Protein AF-A0A930P807-F1 (afdb_monomer)

Mean predicted aligned error: 3.15 Å

Foldseek 3Di:
DVVCVVLDDDDDQDQAFPDAFAAEVVVPRFGGGQQNWYACVVHHRQEIDGPSQVSVVVSCPPPDDQAAEAETADQRHHWAAAASRYTYGHHNHPLRVLRSVLSCLHHQLVAAAFAADPVQQDPPDDLCDADPHQFKGLPNPCPPHCPVQDDPPADVQHDADPCQPPPPDPQVPKGFHFDDDGRNHRDSMTGGTNDASSHDSPDDHGDPRSVVSSVVSSCVVRPD

Secondary structure (DSSP, 8-state):
-GGGGGG----------SSSS-BBGGGTB----TT--BS-GGG-TTB-B---HHHHHHHHTTS--SS-EEEE--SS--EEEETTTEEEEESSSTTHHHHHHHHHHHHHH-PPP----TTS----S-TTS--SSTTEE-SSS-TTTTGGGS-TTS-SSPPPPTTTTSTT--GGG--S--BSSBTTBSSS-EESSS--TTT-SSS-S--HHHHHHHHHHHHHHHT-

Nearest PDB structures (foldseek):
  4df9-assembly2_C  TM=9.735E-01  e=8.404E-30  Bacteroides fragilis NCTC 9343
  4df9-assembly1_B  TM=9.768E-01  e=1.801E-29  Bacteroides fragilis NCTC 9343
  4df9-assembly3_E  TM=9.697E-01  e=8.955E-30  Bacteroides fragilis NCTC 9343
  4df9-assembly3_F  TM=9.778E-01  e=1.919E-29  Bacteroides fragilis NCTC 9343
  3p1v-assembly1_B  TM=9.616E-01  e=9.391E-29  Bacteroides ovatus ATCC 8483

pLDDT: mean 96.42, std 4.39, range [62.25, 98.88]

Solvent-accessible surface area (backbone atoms only — not comparable to full-atom values): 12782 Å² total; per-residue (Å²): 103,86,93,52,48,91,81,61,86,87,81,90,78,86,73,74,46,85,40,90,50,66,17,37,58,94,76,74,40,81,50,59,34,60,45,55,36,28,32,35,47,93,76,34,70,45,32,28,48,60,88,42,57,65,53,52,52,60,73,42,62,95,54,95,77,91,80,50,78,46,75,39,62,35,57,65,72,38,30,44,37,40,60,80,64,35,19,32,27,25,60,63,25,96,59,25,75,47,46,48,52,36,22,36,36,15,15,72,56,40,42,51,51,36,36,49,43,94,92,61,60,46,93,77,67,58,58,86,46,53,57,88,29,55,41,42,35,33,72,64,60,46,71,95,45,54,58,92,68,39,55,92,84,59,56,82,72,25,81,70,66,94,42,66,96,43,98,80,42,65,66,90,74,63,60,56,45,34,22,64,40,5,53,25,22,78,68,59,25,24,15,42,41,94,65,19,33,52,45,35,72,82,42,92,47,66,30,72,40,48,47,48,48,45,49,51,52,54,27,59,80,69,78,101

Sequence (224 aa):
FKSLRSRFNIVAVKAPSVDSGTSEPSKGIWKNTALHSHFDTFYSDRYLTTLHLKDLHDWLAGTPYEHIIVLVNTEKYGGGGILNSYNLSMAHHPQFKPVVVHEFGHSFAGLGDEYAYAKEEINMYPKDVEPWEPNLTTLVDFHNKWEGMIDKKTPLPTPEPTDLDKPNARRDKWKVGAYEPAGYAQHGVYRAYPDCRMRTNAHPEFCPACTQAITQLIKFYTGE

Radius of gyration: 18.77 Å; Cα contacts (8 Å, |Δi|>4): 417; chains: 1; bounding box: 42×43×49 Å

Structure (mmCIF, N/CA/C/O backbone):
data_AF-A0A930P807-F1
#
_entry.id   AF-A0A930P807-F1
#
loop_
_atom_site.group_PDB
_atom_site.id
_atom_site.type_symbol
_atom_site.label_atom_id
_atom_site.label_alt_id
_atom_site.label_comp_id
_atom_site.label_asym_id
_atom_site.label_entity_id
_atom_site.label_seq_id
_atom_site.pdbx_PDB_ins_code
_atom_site.Cartn_x
_atom_site.Cartn_y
_atom_site.Cartn_z
_atom_site.occupancy
_atom_site.B_iso_or_equiv
_atom_site.auth_seq_id
_atom_site.auth_comp_id
_atom_site.auth_asym_id
_atom_site.auth_atom_id
_atom_site.pdbx_PDB_model_num
ATOM 1 N N . PHE A 1 1 ? 1.747 -11.979 7.575 1.00 96.31 1 PHE A N 1
ATOM 2 C CA . PHE A 1 1 ? 2.856 -12.632 6.833 1.00 96.31 1 PHE A CA 1
ATOM 3 C C . PHE A 1 1 ? 3.747 -13.537 7.689 1.00 96.31 1 PHE A C 1
ATOM 5 O O . PHE A 1 1 ? 3.750 -14.728 7.427 1.00 96.31 1 PHE A O 1
ATOM 12 N N . LYS A 1 2 ? 4.483 -13.047 8.707 1.00 97.06 2 LYS A N 1
ATOM 13 C CA . LYS A 1 2 ? 5.487 -13.849 9.459 1.00 97.06 2 LYS A CA 1
ATOM 14 C C . LYS A 1 2 ? 4.983 -15.214 9.963 1.00 97.06 2 LYS A C 1
ATOM 16 O O . LYS A 1 2 ? 5.634 -16.221 9.712 1.00 97.06 2 LYS A O 1
ATOM 21 N N . SER A 1 3 ? 3.844 -15.248 10.656 1.00 97.25 3 SER A N 1
ATOM 22 C CA . SER A 1 3 ? 3.241 -16.477 11.204 1.00 97.25 3 SER A CA 1
ATOM 23 C C . SER A 1 3 ? 2.621 -17.391 10.144 1.00 97.25 3 SER A C 1
ATOM 25 O O . SER A 1 3 ? 2.496 -18.587 10.370 1.00 97.25 3 SER A O 1
ATOM 27 N N . LEU A 1 4 ? 2.265 -16.840 8.983 1.00 97.50 4 LEU A N 1
ATOM 28 C CA . LEU A 1 4 ? 1.624 -17.548 7.872 1.00 97.50 4 LEU A CA 1
ATOM 29 C C . LEU A 1 4 ? 2.593 -17.763 6.705 1.00 97.50 4 LEU A C 1
ATOM 31 O O . LEU A 1 4 ? 2.168 -17.953 5.573 1.00 97.50 4 LEU A O 1
ATOM 35 N N . ARG A 1 5 ? 3.907 -17.721 6.957 1.00 97.69 5 ARG A N 1
ATOM 36 C CA . ARG A 1 5 ? 4.935 -17.812 5.909 1.00 97.69 5 ARG A CA 1
ATOM 37 C C . ARG A 1 5 ? 4.807 -19.084 5.068 1.00 97.69 5 ARG A C 1
ATOM 39 O O . ARG A 1 5 ? 5.053 -19.029 3.873 1.00 97.69 5 ARG A O 1
ATOM 46 N N . SER A 1 6 ? 4.415 -20.201 5.679 1.00 97.75 6 SER A N 1
ATOM 47 C CA . SER A 1 6 ? 4.226 -21.488 4.993 1.00 97.75 6 SER A CA 1
ATOM 48 C C . SER A 1 6 ? 3.083 -21.495 3.973 1.00 97.75 6 SER A C 1
ATOM 50 O O . SER A 1 6 ? 2.962 -22.456 3.225 1.00 97.75 6 SER A O 1
ATOM 52 N N . ARG A 1 7 ? 2.254 -20.443 3.932 1.00 97.94 7 ARG A N 1
ATOM 53 C CA . ARG A 1 7 ? 1.147 -20.269 2.982 1.00 97.94 7 ARG A CA 1
ATOM 54 C C . ARG A 1 7 ? 1.569 -19.584 1.677 1.00 97.94 7 ARG A C 1
ATOM 56 O O . ARG A 1 7 ? 0.724 -19.365 0.824 1.00 97.94 7 ARG A O 1
ATOM 63 N N . PHE A 1 8 ? 2.844 -19.214 1.533 1.00 98.50 8 PHE A N 1
ATOM 64 C CA . PHE A 1 8 ? 3.343 -18.463 0.383 1.00 98.50 8 PHE A CA 1
ATOM 65 C C . PHE A 1 8 ? 4.466 -19.205 -0.334 1.00 98.50 8 PHE A C 1
ATOM 67 O O . PHE A 1 8 ? 5.410 -19.682 0.298 1.00 98.50 8 PHE A O 1
ATOM 74 N N . ASN A 1 9 ? 4.413 -19.169 -1.662 1.00 98.38 9 ASN A N 1
ATOM 75 C CA . ASN A 1 9 ? 5.549 -19.431 -2.536 1.00 98.38 9 ASN A CA 1
ATOM 76 C C . ASN A 1 9 ? 6.054 -18.095 -3.094 1.00 98.38 9 ASN A C 1
ATOM 78 O O . ASN A 1 9 ? 5.253 -17.240 -3.457 1.00 98.38 9 ASN A O 1
ATOM 82 N N . ILE A 1 10 ? 7.375 -17.907 -3.159 1.00 98.31 10 ILE A N 1
ATOM 83 C CA . ILE A 1 10 ? 7.996 -16.698 -3.720 1.00 98.31 10 ILE A CA 1
ATOM 84 C C . ILE A 1 10 ? 8.967 -17.125 -4.815 1.00 98.31 10 ILE A C 1
ATOM 86 O O . ILE A 1 10 ? 9.927 -17.849 -4.547 1.00 98.31 10 ILE A O 1
ATOM 90 N N . VAL A 1 11 ? 8.725 -16.657 -6.036 1.00 98.50 11 VAL A N 1
ATOM 91 C CA . VAL A 1 11 ? 9.572 -16.895 -7.206 1.00 98.50 11 VAL A CA 1
ATOM 92 C C . VAL A 1 11 ? 10.151 -15.570 -7.689 1.00 98.50 11 VAL A C 1
ATOM 94 O O . VAL A 1 11 ? 9.440 -14.578 -7.817 1.00 98.50 11 VAL A O 1
ATOM 97 N N . ALA A 1 12 ? 11.460 -15.543 -7.935 1.00 98.50 12 ALA A N 1
ATOM 98 C CA . ALA A 1 12 ? 12.130 -14.389 -8.520 1.00 98.50 12 ALA A CA 1
ATOM 99 C C . ALA A 1 12 ? 12.310 -14.616 -10.026 1.00 98.50 12 ALA A C 1
ATOM 101 O O . ALA A 1 12 ? 13.092 -15.476 -10.434 1.00 98.50 12 ALA A O 1
ATOM 102 N N . VAL A 1 13 ? 11.604 -13.833 -10.842 1.00 98.44 13 VAL A N 1
ATOM 103 C CA . VAL A 1 13 ? 11.695 -13.874 -12.308 1.00 98.44 13 VAL A CA 1
ATOM 104 C C . VAL A 1 13 ? 12.668 -12.799 -12.785 1.00 98.44 13 VAL A C 1
ATOM 106 O O . VAL A 1 13 ? 12.571 -11.635 -12.402 1.00 98.44 13 VAL A O 1
ATOM 109 N N . LYS A 1 14 ? 13.643 -13.190 -13.610 1.00 97.44 14 LYS A N 1
ATOM 110 C CA . LYS A 1 14 ? 14.685 -12.291 -14.125 1.00 97.44 14 LYS A CA 1
ATOM 111 C C . LYS A 1 14 ? 14.317 -11.807 -15.528 1.00 97.44 14 LYS A C 1
ATOM 113 O O . LYS A 1 14 ? 14.790 -12.377 -16.506 1.00 97.44 14 LYS A O 1
ATOM 118 N N . ALA A 1 15 ? 13.492 -10.766 -15.612 1.00 97.75 15 ALA A N 1
ATOM 119 C CA . ALA A 1 15 ? 13.158 -10.101 -16.871 1.00 97.75 15 ALA A CA 1
ATOM 120 C C . ALA A 1 15 ? 14.279 -9.109 -17.270 1.00 97.75 15 ALA A C 1
ATOM 122 O O . ALA A 1 15 ? 14.496 -8.122 -16.557 1.00 97.75 15 ALA A O 1
ATOM 123 N N . PRO A 1 16 ? 15.050 -9.361 -18.346 1.00 98.31 16 PRO A N 1
ATOM 124 C CA . PRO A 1 16 ? 16.154 -8.493 -18.746 1.00 98.31 16 PRO A CA 1
ATOM 125 C C . PRO A 1 16 ? 15.658 -7.141 -19.275 1.00 98.31 16 PRO A C 1
ATOM 127 O O . PRO A 1 16 ? 14.705 -7.068 -20.042 1.00 98.31 16 PRO A O 1
ATOM 130 N N . SER A 1 17 ? 16.355 -6.067 -18.898 1.00 98.75 17 SER A N 1
ATOM 131 C CA . SER A 1 17 ? 16.177 -4.719 -19.456 1.00 98.75 17 SER A CA 1
ATOM 132 C C . SER A 1 17 ? 17.368 -4.364 -20.343 1.00 98.75 17 SER A C 1
ATOM 134 O O . SER A 1 17 ? 18.493 -4.743 -20.017 1.00 98.75 17 SER A O 1
ATOM 136 N N . VAL A 1 18 ? 17.131 -3.631 -21.436 1.00 98.69 18 VAL A N 1
ATOM 137 C CA . VAL A 1 18 ? 18.211 -3.128 -22.306 1.00 98.69 18 VAL A CA 1
ATOM 138 C C . VAL A 1 18 ? 19.007 -2.049 -21.573 1.00 98.69 18 VAL A C 1
ATOM 140 O O . VAL A 1 18 ? 20.232 -2.120 -21.507 1.00 98.69 18 VAL A O 1
ATOM 143 N N . ASP A 1 19 ? 18.303 -1.095 -20.963 1.00 98.75 19 ASP A N 1
ATOM 144 C CA . ASP A 1 19 ? 18.898 -0.025 -20.169 1.00 98.75 19 ASP A CA 1
ATOM 145 C C . ASP A 1 19 ? 18.838 -0.323 -18.664 1.00 98.75 19 ASP A C 1
ATOM 147 O O . ASP A 1 19 ? 17.849 -0.837 -18.141 1.00 98.75 19 ASP A O 1
ATOM 151 N N . SER A 1 20 ? 19.880 0.080 -17.933 1.00 98.62 20 SER A N 1
ATOM 152 C CA . SER A 1 20 ? 19.861 0.111 -16.465 1.00 98.62 20 SER A CA 1
ATOM 153 C C . SER A 1 20 ? 19.089 1.334 -15.958 1.00 98.62 20 SER A C 1
ATOM 155 O O . SER A 1 20 ? 19.299 2.448 -16.454 1.00 98.62 20 SER A O 1
ATOM 157 N N . GLY A 1 21 ? 18.235 1.156 -14.948 1.00 98.38 21 GLY A N 1
ATOM 158 C CA . GLY A 1 21 ? 17.435 2.226 -14.345 1.00 98.38 21 GLY A CA 1
ATOM 159 C C . GLY A 1 21 ? 15.949 2.154 -14.699 1.00 98.38 21 GLY A C 1
ATOM 160 O O . GLY A 1 21 ? 15.415 1.086 -14.974 1.00 98.38 21 GLY A O 1
ATOM 161 N N . THR A 1 22 ? 15.289 3.314 -14.690 1.00 98.62 22 THR A N 1
ATOM 162 C CA . THR A 1 22 ? 13.902 3.529 -15.139 1.00 98.62 22 THR A CA 1
ATOM 163 C C . THR A 1 22 ? 13.754 4.943 -15.713 1.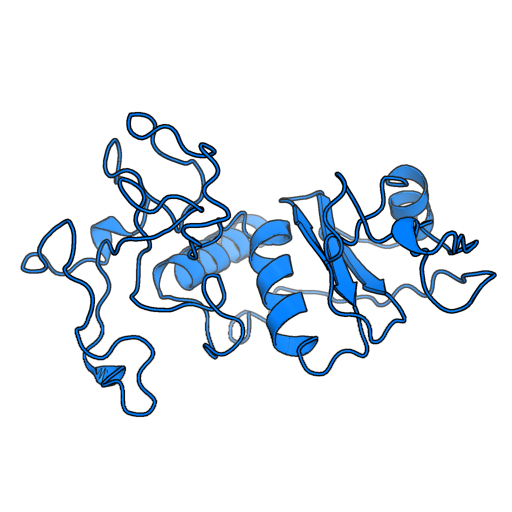00 98.62 22 THR A C 1
ATOM 165 O O . THR A 1 22 ? 14.620 5.788 -15.469 1.00 98.62 22 THR A O 1
ATOM 168 N N . SER A 1 23 ? 12.701 5.210 -16.485 1.00 98.81 23 SER A N 1
ATOM 169 C CA . SER A 1 23 ? 12.481 6.530 -17.097 1.00 98.81 23 SER A CA 1
ATOM 170 C C . SER A 1 23 ? 12.120 7.608 -16.060 1.00 98.81 23 SER A C 1
ATOM 172 O O . SER A 1 23 ? 11.411 7.330 -15.090 1.00 98.81 23 SER A O 1
ATOM 174 N N . GLU A 1 24 ? 12.570 8.843 -16.298 1.00 98.56 24 GLU A N 1
ATOM 175 C CA . GLU A 1 24 ? 12.214 10.064 -15.553 1.00 98.56 24 GLU A CA 1
ATOM 176 C C . GLU A 1 24 ? 11.746 11.151 -16.546 1.00 98.56 24 GLU A C 1
ATOM 178 O O . GLU A 1 24 ? 12.553 11.991 -16.974 1.00 98.56 24 GLU A O 1
ATOM 183 N N . PRO A 1 25 ? 10.464 11.115 -16.964 1.00 98.50 25 PRO A N 1
ATOM 184 C CA . PRO A 1 25 ? 9.904 12.021 -17.968 1.00 98.50 25 PRO A CA 1
ATOM 185 C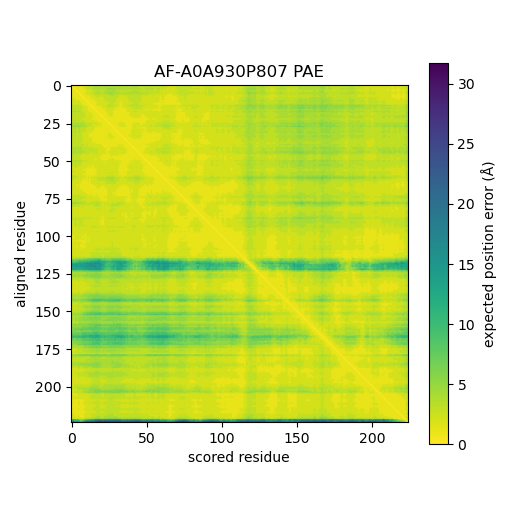 C . PRO A 1 25 ? 10.123 13.512 -17.694 1.00 98.50 25 PRO A C 1
ATOM 187 O O . PRO A 1 25 ? 10.470 14.247 -18.620 1.00 98.50 25 PRO A O 1
ATOM 190 N N . SER A 1 26 ? 9.998 13.968 -16.443 1.00 97.69 26 SER A N 1
ATOM 191 C CA . SER A 1 26 ? 10.201 15.380 -16.062 1.00 97.69 26 SER A CA 1
ATOM 192 C C . SER A 1 26 ? 11.621 15.894 -16.333 1.00 97.69 26 SER A C 1
ATOM 194 O O . SER A 1 26 ? 11.839 17.100 -16.450 1.00 97.69 26 SER A O 1
ATOM 196 N N . LYS A 1 27 ? 12.588 14.983 -16.490 1.00 98.00 27 LYS A N 1
ATOM 197 C CA . LYS A 1 27 ? 13.987 15.271 -16.843 1.00 98.00 27 LYS A CA 1
ATOM 198 C C . LYS A 1 27 ? 14.312 14.972 -18.311 1.00 98.00 27 LYS A C 1
ATOM 200 O O . LYS A 1 27 ? 15.471 15.067 -18.705 1.00 98.00 27 LYS A O 1
ATOM 205 N N . GLY A 1 28 ? 13.324 14.562 -19.109 1.00 98.19 28 GLY A N 1
ATOM 206 C CA . GLY A 1 28 ? 13.523 14.107 -20.487 1.00 98.19 28 GLY A CA 1
ATOM 207 C C . GLY A 1 28 ? 14.260 12.766 -20.605 1.00 98.19 28 GLY A C 1
ATOM 208 O O . GLY A 1 28 ? 14.788 12.460 -21.673 1.00 98.19 28 GLY A O 1
ATOM 209 N N . ILE A 1 29 ? 14.325 11.970 -19.530 1.00 98.56 29 ILE A N 1
ATOM 210 C CA . ILE A 1 29 ? 15.040 10.687 -19.507 1.00 98.56 29 ILE A CA 1
ATOM 211 C C . ILE A 1 29 ? 14.063 9.560 -19.837 1.00 98.56 29 ILE A C 1
ATOM 213 O O . ILE A 1 29 ? 13.164 9.260 -19.053 1.00 98.56 29 ILE A O 1
ATOM 217 N N . TRP A 1 30 ? 14.303 8.878 -20.953 1.00 98.62 30 TRP A N 1
ATOM 218 C CA . TRP A 1 30 ? 13.521 7.728 -21.402 1.00 98.62 30 TRP A CA 1
ATOM 219 C C . TRP A 1 30 ? 14.432 6.516 -21.566 1.00 98.62 30 TRP A C 1
ATOM 221 O O . TRP A 1 30 ? 15.455 6.600 -22.244 1.00 98.62 30 TRP A O 1
ATOM 231 N N . LYS A 1 31 ? 14.079 5.407 -20.917 1.00 98.62 31 LYS A N 1
ATOM 232 C CA . LYS A 1 31 ? 14.857 4.164 -20.906 1.00 98.62 31 LYS A CA 1
ATOM 233 C C . LYS A 1 31 ? 14.046 3.006 -21.472 1.00 98.62 31 LYS A C 1
ATOM 235 O O . LYS A 1 31 ? 12.849 2.885 -21.214 1.00 98.62 31 LYS A O 1
ATOM 240 N N . ASN A 1 32 ? 14.723 2.128 -22.196 1.00 98.56 32 ASN A N 1
ATOM 241 C CA . ASN A 1 32 ? 14.185 0.878 -22.701 1.00 98.56 32 ASN A CA 1
ATOM 242 C C . ASN A 1 32 ? 14.389 -0.237 -21.661 1.00 98.56 32 ASN A C 1
ATOM 244 O O . ASN A 1 32 ? 15.445 -0.872 -21.586 1.00 98.56 32 ASN A O 1
ATOM 248 N N . THR A 1 33 ? 13.384 -0.444 -20.813 1.00 98.81 33 THR A N 1
ATOM 249 C CA . THR A 1 33 ? 13.407 -1.441 -19.735 1.00 98.81 33 THR A CA 1
ATOM 250 C C . THR A 1 33 ? 12.338 -2.504 -19.953 1.00 98.81 33 THR A C 1
ATOM 252 O O . THR A 1 33 ? 11.387 -2.276 -20.691 1.00 98.81 33 THR A O 1
ATOM 255 N N . ALA A 1 34 ? 12.471 -3.653 -19.284 1.00 98.44 34 ALA A N 1
ATOM 256 C CA . ALA A 1 34 ? 11.612 -4.829 -19.463 1.00 98.44 34 ALA A CA 1
ATOM 257 C C . ALA A 1 34 ? 10.105 -4.542 -19.363 1.00 98.44 34 ALA A C 1
ATOM 259 O O . ALA A 1 34 ? 9.308 -5.255 -19.963 1.00 98.44 34 ALA A O 1
ATOM 260 N N . LEU A 1 35 ? 9.737 -3.532 -18.569 1.00 98.50 35 LEU A N 1
ATOM 261 C CA . LEU A 1 35 ? 8.357 -3.133 -18.300 1.00 98.50 35 LEU A CA 1
ATOM 262 C C . LEU A 1 35 ? 8.104 -1.655 -18.603 1.00 98.50 35 LEU A C 1
ATOM 264 O O . LEU A 1 35 ? 7.057 -1.143 -18.225 1.00 98.50 35 LEU A O 1
ATOM 268 N N . HIS A 1 36 ? 9.062 -0.941 -19.202 1.00 98.38 36 HIS A N 1
ATOM 269 C CA . HIS A 1 36 ? 8.935 0.482 -19.543 1.00 98.38 36 HIS A CA 1
ATOM 270 C C . HIS A 1 36 ? 8.381 1.366 -18.405 1.00 98.38 36 HIS A C 1
ATOM 272 O O . HIS A 1 36 ? 7.620 2.306 -18.639 1.00 98.38 36 HIS A O 1
ATOM 278 N N . SER A 1 37 ? 8.742 1.061 -17.153 1.00 98.62 37 SER A N 1
ATOM 279 C CA . SER A 1 37 ? 8.283 1.839 -16.003 1.00 98.62 37 SER A CA 1
ATOM 280 C C . SER A 1 37 ? 8.803 3.276 -16.057 1.00 98.62 37 SER A C 1
ATOM 282 O O . SER A 1 37 ? 9.893 3.550 -16.580 1.00 98.62 37 SER A O 1
ATOM 284 N N . HIS A 1 38 ? 8.050 4.208 -15.479 1.00 98.69 38 HIS A N 1
ATOM 285 C CA . HIS A 1 38 ? 8.439 5.613 -15.430 1.00 98.69 38 HIS A CA 1
ATOM 286 C C . HIS A 1 38 ? 7.922 6.324 -14.174 1.00 98.69 38 HIS A C 1
ATOM 288 O O . HIS A 1 38 ? 6.853 6.004 -13.652 1.00 98.69 38 HIS A O 1
ATOM 294 N N . PHE A 1 39 ? 8.707 7.287 -13.686 1.00 98.69 39 PHE A N 1
ATOM 295 C CA . PHE A 1 39 ? 8.264 8.281 -12.702 1.00 98.69 39 PHE A CA 1
ATOM 296 C C . PHE A 1 39 ? 7.276 9.274 -13.336 1.00 98.69 39 PHE A C 1
ATOM 298 O O . PHE A 1 39 ? 6.960 9.168 -14.521 1.00 98.69 39 PHE A O 1
ATOM 305 N N . ASP A 1 40 ? 6.803 10.256 -12.568 1.00 97.94 40 ASP A N 1
ATOM 306 C CA . ASP A 1 40 ? 5.936 11.331 -13.067 1.00 97.94 40 ASP A CA 1
ATOM 307 C C . ASP A 1 40 ? 4.558 10.841 -13.563 1.00 97.94 40 ASP A C 1
ATOM 309 O O . ASP A 1 40 ? 3.897 11.507 -14.367 1.00 97.94 40 ASP A O 1
ATOM 313 N N . THR A 1 41 ? 4.092 9.678 -13.089 1.00 98.12 41 THR A N 1
ATOM 314 C CA . THR A 1 41 ? 2.745 9.180 -13.414 1.00 98.12 41 THR A CA 1
ATOM 315 C C . THR A 1 41 ? 1.704 10.186 -12.922 1.00 98.12 41 THR A C 1
ATOM 317 O O . THR A 1 41 ? 1.757 10.632 -11.777 1.00 98.12 41 THR A O 1
ATOM 320 N N . PHE A 1 42 ? 0.776 10.581 -13.799 1.00 96.25 42 PHE A N 1
ATOM 321 C CA . PHE A 1 42 ? -0.205 11.648 -13.542 1.00 96.25 42 PHE A CA 1
ATOM 322 C C . PHE A 1 42 ? 0.422 12.976 -13.079 1.00 96.25 42 PHE A C 1
ATOM 324 O O . PHE A 1 42 ? -0.186 13.716 -12.312 1.00 96.25 42 PHE A O 1
ATOM 331 N N . TYR A 1 43 ? 1.639 13.279 -13.547 1.00 95.56 43 TYR A N 1
ATOM 332 C CA . TYR A 1 43 ? 2.419 14.460 -13.156 1.00 95.56 43 TYR A CA 1
ATOM 333 C C . TYR A 1 43 ? 2.835 14.488 -11.673 1.00 95.56 43 TYR A C 1
ATOM 335 O O . TYR A 1 43 ? 3.233 15.534 -11.161 1.00 95.56 43 TYR A O 1
ATOM 343 N N . SER A 1 44 ? 2.791 13.342 -10.985 1.00 94.69 44 SER A N 1
ATOM 344 C CA . SER A 1 44 ? 3.306 13.182 -9.623 1.00 94.69 44 SER A CA 1
ATOM 345 C C . SER A 1 44 ? 4.734 12.629 -9.652 1.00 94.69 44 SER A C 1
ATOM 347 O O . SER A 1 44 ? 4.945 11.468 -9.999 1.00 94.69 44 SER A O 1
ATOM 349 N N . ASP A 1 45 ? 5.724 13.451 -9.272 1.00 95.56 45 ASP A N 1
ATOM 350 C CA . ASP A 1 45 ? 7.171 13.156 -9.403 1.00 95.56 45 ASP A CA 1
ATOM 351 C C . ASP A 1 45 ? 7.578 11.783 -8.845 1.00 95.56 45 ASP A C 1
ATOM 353 O O . ASP A 1 45 ? 8.367 11.056 -9.450 1.00 95.56 45 ASP A O 1
ATOM 357 N N . ARG A 1 46 ? 7.015 11.400 -7.695 1.00 96.56 46 ARG A N 1
ATOM 358 C CA . ARG A 1 46 ? 7.362 10.150 -6.998 1.00 96.56 46 ARG A CA 1
ATOM 359 C C . ARG A 1 46 ? 6.489 8.966 -7.407 1.00 96.56 46 ARG A C 1
ATOM 361 O O . ARG A 1 46 ? 6.769 7.850 -6.969 1.00 96.56 46 ARG A O 1
ATOM 368 N N . TYR A 1 47 ? 5.460 9.180 -8.230 1.00 97.50 47 TYR A N 1
ATOM 369 C CA . TYR A 1 47 ? 4.576 8.100 -8.646 1.00 97.50 47 TYR A CA 1
ATOM 370 C C . TYR A 1 47 ? 5.199 7.321 -9.807 1.00 97.50 47 TYR A C 1
ATOM 372 O O . TYR A 1 47 ? 5.227 7.767 -10.959 1.00 97.50 47 TYR A O 1
ATOM 380 N N . LEU A 1 48 ? 5.754 6.162 -9.460 1.00 98.62 48 LEU A N 1
ATOM 381 C CA . LEU A 1 48 ? 6.475 5.268 -10.356 1.00 98.62 48 LEU A CA 1
ATOM 382 C C . LEU A 1 48 ? 5.571 4.084 -10.704 1.00 98.62 48 LEU A C 1
ATOM 384 O O . LEU A 1 48 ? 5.221 3.294 -9.829 1.00 98.62 48 LEU A O 1
ATOM 388 N N . THR A 1 49 ? 5.205 3.954 -11.978 1.00 98.62 49 THR A N 1
ATOM 389 C CA . THR A 1 49 ? 4.274 2.913 -12.444 1.00 98.62 49 THR A CA 1
ATOM 390 C C . THR A 1 49 ? 4.715 2.312 -13.778 1.00 98.62 49 THR A C 1
ATOM 392 O O . THR A 1 49 ? 5.701 2.750 -14.378 1.00 98.62 49 THR A O 1
ATOM 395 N N . THR A 1 50 ? 4.000 1.285 -14.240 1.00 98.50 50 THR A N 1
ATOM 396 C CA . THR A 1 50 ? 4.038 0.818 -15.626 1.00 98.50 50 THR A CA 1
ATOM 397 C C . THR A 1 50 ? 2.616 0.603 -16.138 1.00 98.50 50 THR A C 1
ATOM 399 O O . THR A 1 50 ? 1.774 0.033 -15.452 1.00 98.50 50 THR A O 1
ATOM 402 N N . LEU A 1 51 ? 2.353 1.028 -17.373 1.00 97.62 51 LEU A N 1
ATOM 403 C CA . LEU A 1 51 ? 1.108 0.717 -18.085 1.00 97.62 51 LEU A CA 1
ATOM 404 C C . LEU A 1 51 ? 1.258 -0.494 -19.023 1.00 97.62 51 LEU A C 1
ATOM 406 O O . LEU A 1 51 ? 0.306 -0.896 -19.693 1.00 97.62 51 LEU A O 1
ATOM 410 N N . HIS A 1 52 ? 2.441 -1.108 -19.056 1.00 98.19 52 HIS A N 1
ATOM 411 C CA . HIS A 1 52 ? 2.784 -2.243 -19.910 1.00 98.19 52 HIS A CA 1
ATOM 412 C C . HIS A 1 52 ? 2.375 -3.576 -19.270 1.00 98.19 52 HIS A C 1
ATOM 414 O O . HIS A 1 52 ? 3.177 -4.490 -19.091 1.00 98.19 52 HIS A O 1
ATOM 420 N N . LEU A 1 53 ? 1.093 -3.692 -18.907 1.00 98.19 53 LEU A N 1
ATOM 421 C CA . LEU A 1 53 ? 0.563 -4.853 -18.182 1.00 98.19 53 LEU A CA 1
ATOM 422 C C . LEU A 1 53 ? 0.686 -6.153 -18.986 1.00 98.19 53 LEU A C 1
ATOM 424 O O . LEU A 1 53 ? 0.953 -7.205 -18.420 1.00 98.19 53 LEU A O 1
ATOM 428 N N . LYS A 1 54 ? 0.529 -6.090 -20.313 1.00 98.50 54 LYS A N 1
ATOM 429 C CA . LYS A 1 54 ? 0.702 -7.268 -21.178 1.00 98.50 54 LYS A CA 1
ATOM 430 C C . LYS A 1 54 ? 2.130 -7.802 -21.097 1.00 98.50 54 LYS A C 1
ATOM 432 O O . LYS A 1 54 ? 2.301 -8.966 -20.771 1.00 98.50 54 LYS A O 1
ATOM 437 N N . ASP A 1 55 ? 3.121 -6.924 -21.258 1.00 98.25 55 ASP A N 1
ATOM 438 C CA . ASP A 1 55 ? 4.537 -7.287 -21.145 1.00 98.25 55 ASP A CA 1
ATOM 439 C C . ASP A 1 55 ? 4.842 -7.865 -19.748 1.00 98.25 55 ASP A C 1
ATOM 441 O O . ASP A 1 55 ? 5.550 -8.863 -19.625 1.00 98.25 55 ASP A O 1
ATOM 445 N N . LEU A 1 56 ? 4.247 -7.294 -18.688 1.00 98.50 56 LEU A N 1
ATOM 446 C CA . LEU A 1 56 ? 4.352 -7.818 -17.320 1.00 98.50 56 LEU A CA 1
ATOM 447 C C . LEU A 1 56 ? 3.871 -9.267 -17.206 1.00 98.50 56 LEU A C 1
ATOM 449 O O . LEU A 1 56 ? 4.576 -10.100 -16.638 1.00 98.50 56 LEU A O 1
ATOM 453 N N . HIS A 1 57 ? 2.688 -9.573 -17.736 1.00 98.69 57 HIS A N 1
ATOM 454 C CA . HIS A 1 57 ? 2.136 -10.925 -17.693 1.00 98.69 57 HIS A CA 1
ATOM 455 C C . HIS A 1 57 ? 2.858 -11.884 -18.656 1.00 98.69 57 HIS A C 1
ATOM 457 O O . HIS A 1 57 ? 3.025 -13.055 -18.313 1.00 98.69 57 HIS A O 1
ATOM 463 N N . ASP A 1 58 ? 3.355 -11.400 -19.797 1.00 98.69 58 ASP A N 1
ATOM 464 C CA . ASP A 1 58 ? 4.149 -12.184 -20.750 1.00 98.69 58 ASP A CA 1
ATOM 465 C C . ASP A 1 58 ? 5.473 -12.648 -20.125 1.00 98.69 58 ASP A C 1
ATOM 467 O O . ASP A 1 58 ? 5.845 -13.815 -20.259 1.00 98.69 58 ASP A O 1
ATOM 471 N N . TRP A 1 59 ? 6.149 -11.789 -19.351 1.00 98.44 59 TRP A N 1
ATOM 472 C CA . TRP A 1 59 ? 7.351 -12.175 -18.596 1.00 98.44 59 TRP A CA 1
ATOM 473 C C . TRP A 1 59 ? 7.097 -13.255 -17.540 1.00 98.44 59 TRP A C 1
ATOM 475 O O . TRP A 1 59 ? 8.023 -13.975 -17.160 1.00 98.44 59 TRP A O 1
ATOM 485 N N . LEU A 1 60 ? 5.863 -13.360 -17.048 1.00 98.56 60 LEU A N 1
ATOM 486 C CA . LEU A 1 60 ? 5.460 -14.340 -16.042 1.00 98.56 60 LEU A CA 1
ATOM 487 C C . LEU A 1 60 ? 4.850 -15.606 -16.660 1.00 98.56 60 LEU A C 1
ATOM 489 O O . LEU A 1 60 ? 4.609 -16.579 -15.941 1.00 98.56 60 LEU A O 1
ATOM 493 N N . ALA A 1 61 ? 4.608 -15.629 -17.973 1.00 98.44 61 ALA A N 1
ATOM 494 C CA . ALA A 1 61 ? 3.970 -16.748 -18.649 1.00 98.44 61 ALA A CA 1
ATOM 495 C C . ALA A 1 61 ? 4.747 -18.060 -18.431 1.00 98.44 61 ALA A C 1
ATOM 497 O O . ALA A 1 61 ? 5.967 -18.132 -18.571 1.00 98.44 61 ALA A O 1
ATOM 498 N N . GLY A 1 62 ? 4.025 -19.119 -18.054 1.00 98.12 62 GLY A N 1
ATOM 499 C CA . GLY A 1 62 ? 4.604 -20.424 -17.714 1.00 98.12 62 GLY A CA 1
ATOM 500 C C . GLY A 1 62 ? 5.135 -20.545 -16.279 1.00 98.12 62 GLY A C 1
ATOM 5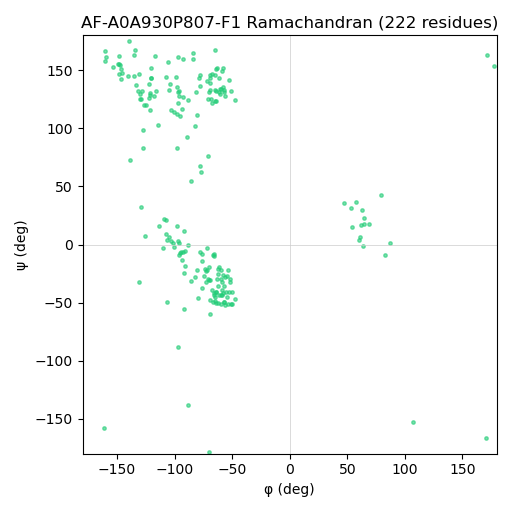01 O O . GLY A 1 62 ? 5.427 -21.657 -15.839 1.00 98.12 62 GLY A O 1
ATOM 502 N N . THR A 1 63 ? 5.203 -19.449 -15.521 1.00 98.31 63 THR A N 1
ATOM 503 C CA . THR A 1 63 ? 5.472 -19.469 -14.077 1.00 98.31 63 THR A CA 1
ATOM 504 C C . THR A 1 63 ? 4.143 -19.388 -13.321 1.00 98.31 63 THR A C 1
ATOM 506 O O . THR A 1 63 ? 3.340 -18.517 -13.634 1.00 98.31 63 THR A O 1
ATOM 509 N N . PRO A 1 64 ? 3.862 -20.243 -12.325 1.00 98.44 64 PRO A N 1
ATOM 510 C CA . PRO A 1 64 ? 2.692 -20.056 -11.468 1.00 98.44 64 PRO A CA 1
ATOM 511 C C . PRO A 1 64 ? 2.814 -18.768 -10.634 1.00 98.44 64 PRO A C 1
ATOM 513 O O . PRO A 1 64 ? 3.782 -18.615 -9.886 1.00 98.44 64 PRO A O 1
ATOM 516 N N . TYR A 1 65 ? 1.847 -17.853 -10.743 1.00 98.62 65 TYR A N 1
ATOM 517 C CA . TYR A 1 65 ? 1.775 -16.628 -9.937 1.00 98.62 65 TYR A CA 1
ATOM 518 C C . TYR A 1 65 ? 0.322 -16.195 -9.697 1.00 98.62 65 TYR A C 1
ATOM 520 O O . TYR A 1 65 ? -0.564 -16.501 -10.490 1.00 98.62 65 TYR A O 1
ATOM 528 N N . GLU A 1 66 ? 0.113 -15.445 -8.614 1.00 98.56 66 GLU A N 1
ATOM 529 C CA . GLU A 1 66 ? -1.178 -14.834 -8.245 1.00 98.56 66 GLU A CA 1
ATOM 530 C C . GLU A 1 66 ? -1.022 -13.344 -7.896 1.00 98.56 66 GLU A C 1
ATOM 532 O O . GLU A 1 66 ? -1.894 -12.535 -8.192 1.00 98.56 66 GLU A O 1
ATOM 537 N N . HIS A 1 67 ? 0.125 -12.959 -7.323 1.00 98.69 67 HIS A N 1
ATOM 538 C CA . HIS A 1 67 ? 0.449 -11.581 -6.957 1.00 98.69 67 HIS A CA 1
ATOM 539 C C . HIS A 1 67 ? 1.838 -11.202 -7.464 1.00 98.69 67 HIS A C 1
ATOM 541 O O . HIS A 1 67 ? 2.748 -12.034 -7.494 1.00 98.69 67 HIS A O 1
ATOM 547 N N . ILE A 1 68 ? 2.008 -9.934 -7.837 1.00 98.88 68 ILE A N 1
ATOM 548 C CA . ILE A 1 68 ? 3.196 -9.453 -8.544 1.00 98.88 68 ILE A CA 1
ATOM 549 C C . ILE A 1 68 ? 3.878 -8.353 -7.731 1.00 98.88 68 ILE A C 1
ATOM 551 O O . ILE A 1 68 ? 3.236 -7.387 -7.319 1.00 98.88 68 ILE A O 1
ATOM 555 N N . ILE A 1 69 ? 5.193 -8.490 -7.537 1.00 98.81 69 ILE A N 1
ATOM 556 C CA . ILE A 1 69 ? 6.058 -7.437 -6.997 1.00 98.81 69 ILE A CA 1
ATOM 557 C C . ILE A 1 69 ? 7.155 -7.134 -8.020 1.00 98.81 69 ILE A C 1
ATOM 559 O O . ILE A 1 69 ? 7.997 -7.984 -8.312 1.00 98.81 69 ILE A O 1
ATOM 563 N N . VAL A 1 70 ? 7.155 -5.912 -8.541 1.00 98.81 70 VAL A N 1
ATOM 564 C CA . VAL A 1 70 ? 8.146 -5.382 -9.475 1.00 98.81 70 VAL A CA 1
ATOM 565 C C . VAL A 1 70 ? 9.189 -4.584 -8.697 1.00 98.81 70 VAL A C 1
ATOM 567 O O . VAL A 1 70 ? 8.875 -3.608 -8.014 1.00 98.81 70 VAL A O 1
ATOM 570 N N . LEU A 1 71 ? 10.452 -4.990 -8.815 1.00 98.81 71 LEU A N 1
ATOM 571 C CA . LEU A 1 71 ? 11.585 -4.310 -8.192 1.00 98.81 71 LEU A CA 1
ATOM 572 C C . LEU A 1 71 ? 12.298 -3.447 -9.230 1.00 98.81 71 LEU A C 1
ATOM 574 O O . LEU A 1 71 ? 12.898 -3.971 -10.169 1.00 98.81 71 LEU A O 1
ATOM 578 N N . VAL A 1 72 ? 12.257 -2.127 -9.059 1.00 98.75 72 VAL A N 1
ATOM 579 C CA . VAL A 1 72 ? 12.893 -1.194 -9.996 1.00 98.75 72 VAL A CA 1
ATOM 580 C C . VAL A 1 72 ? 14.305 -0.854 -9.538 1.00 98.75 72 VAL A C 1
ATOM 582 O O . VAL A 1 72 ? 14.520 -0.405 -8.411 1.00 98.75 72 VAL A O 1
ATOM 585 N N . ASN A 1 73 ? 15.275 -1.040 -10.434 1.00 98.69 73 ASN A N 1
ATOM 586 C CA . ASN A 1 73 ? 16.688 -0.746 -10.203 1.00 98.69 73 ASN A CA 1
ATOM 587 C C . ASN A 1 73 ? 16.9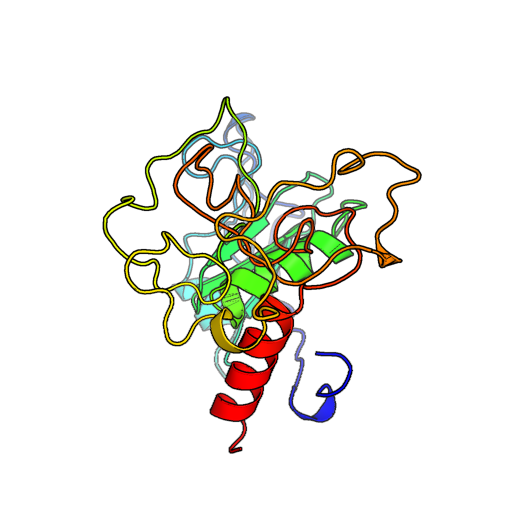47 0.773 -10.154 1.00 98.69 73 ASN A C 1
ATOM 589 O O . ASN A 1 73 ? 17.423 1.364 -11.119 1.00 98.69 73 ASN A O 1
ATOM 593 N N . THR A 1 74 ? 16.592 1.424 -9.049 1.00 98.50 74 THR A N 1
ATOM 594 C CA . THR A 1 74 ? 16.818 2.857 -8.829 1.00 98.50 74 THR A CA 1
ATOM 595 C C . THR A 1 74 ? 16.922 3.182 -7.342 1.00 98.50 74 THR A C 1
ATOM 597 O O . THR A 1 74 ? 16.350 2.492 -6.492 1.00 98.50 74 THR A O 1
ATOM 600 N N . GLU A 1 75 ? 17.656 4.251 -7.038 1.00 98.19 75 GLU A N 1
ATOM 601 C CA . GLU A 1 75 ? 17.744 4.847 -5.703 1.00 98.19 75 GLU A CA 1
ATOM 602 C C . GLU A 1 75 ? 16.689 5.938 -5.480 1.00 98.19 75 GLU A C 1
ATOM 604 O O . GLU A 1 75 ? 16.400 6.264 -4.331 1.00 98.19 75 GLU A O 1
ATOM 609 N N . LYS A 1 76 ? 16.088 6.502 -6.541 1.00 98.06 76 LYS A N 1
ATOM 610 C CA . LYS A 1 76 ? 15.047 7.536 -6.406 1.00 98.06 76 LYS A CA 1
ATOM 611 C C . LYS A 1 76 ? 13.822 6.946 -5.700 1.00 98.06 76 LYS A C 1
ATOM 613 O O . LYS A 1 76 ? 13.351 5.871 -6.065 1.00 98.06 76 LYS A O 1
ATOM 618 N N . TYR A 1 77 ? 13.304 7.657 -4.698 1.00 98.06 77 TYR A N 1
ATOM 619 C CA . TYR A 1 77 ? 12.097 7.253 -3.976 1.00 98.06 77 TYR A CA 1
ATOM 620 C C . TYR A 1 77 ? 10.884 7.245 -4.909 1.00 98.06 77 TYR A C 1
ATOM 622 O O . TYR A 1 77 ? 10.542 8.283 -5.478 1.00 98.06 77 TYR A O 1
ATOM 630 N N . GLY A 1 78 ? 10.204 6.106 -5.001 1.00 97.50 78 GLY A N 1
ATOM 631 C CA . GLY A 1 78 ? 8.905 6.006 -5.649 1.00 97.50 78 GLY A CA 1
ATOM 632 C C . GLY A 1 78 ? 8.432 4.573 -5.821 1.00 97.50 78 GLY A C 1
ATOM 633 O O . GLY A 1 78 ? 9.207 3.617 -5.735 1.00 97.50 78 GLY A O 1
ATOM 634 N N . GLY A 1 79 ? 7.141 4.450 -6.071 1.00 96.75 79 GLY A N 1
ATOM 635 C CA . GLY A 1 79 ? 6.463 3.179 -6.236 1.00 96.75 79 GLY A CA 1
ATOM 636 C C . GLY A 1 79 ? 4.956 3.368 -6.287 1.00 96.75 79 GLY A C 1
ATOM 637 O O . GLY A 1 79 ? 4.475 4.493 -6.443 1.00 96.75 79 GLY A O 1
ATOM 638 N N . GLY A 1 80 ? 4.247 2.256 -6.156 1.00 96.69 80 GLY A N 1
ATOM 639 C CA . GLY A 1 80 ? 2.805 2.200 -5.997 1.00 96.69 80 GLY A CA 1
ATOM 640 C C . GLY A 1 80 ? 2.303 0.759 -5.945 1.00 96.69 80 GLY A C 1
ATOM 641 O O . GLY A 1 80 ? 2.911 -0.152 -6.516 1.00 96.69 80 GLY A O 1
ATOM 642 N N . GLY A 1 81 ? 1.170 0.560 -5.287 1.00 98.06 81 GLY A N 1
ATOM 643 C CA . GLY A 1 81 ? 0.458 -0.706 -5.215 1.00 98.06 81 GLY A CA 1
ATOM 644 C C . GLY A 1 81 ? -1.021 -0.507 -5.508 1.00 98.06 81 GLY A C 1
ATOM 645 O O . GLY A 1 81 ? -1.655 0.380 -4.950 1.00 98.06 81 GLY A O 1
ATOM 646 N N . ILE A 1 82 ? -1.584 -1.342 -6.379 1.00 98.38 82 ILE A N 1
ATOM 647 C CA . ILE A 1 82 ? -3.023 -1.342 -6.687 1.00 98.38 82 ILE A CA 1
ATOM 648 C C . ILE A 1 82 ? -3.541 -2.769 -6.537 1.00 98.38 82 ILE A C 1
ATOM 650 O O . ILE A 1 82 ? -2.910 -3.704 -7.041 1.00 98.38 82 ILE A O 1
ATOM 654 N N . LEU A 1 83 ? -4.668 -2.930 -5.832 1.00 98.62 83 LEU A N 1
ATOM 655 C CA . LEU A 1 83 ? -5.282 -4.227 -5.524 1.00 98.62 83 LEU A CA 1
ATOM 656 C C . LEU A 1 83 ? -5.379 -5.117 -6.770 1.00 98.62 83 LEU A C 1
ATOM 658 O O . LEU A 1 83 ? -5.953 -4.712 -7.778 1.00 98.62 83 LEU A O 1
ATOM 662 N N . ASN A 1 84 ? -4.818 -6.328 -6.682 1.00 98.38 84 ASN A N 1
ATOM 663 C CA . ASN A 1 84 ? -4.801 -7.354 -7.733 1.00 98.38 84 ASN A CA 1
ATOM 664 C C . ASN A 1 84 ? -4.236 -6.903 -9.095 1.00 98.38 84 ASN A C 1
ATOM 666 O O . ASN A 1 84 ? -4.408 -7.599 -10.093 1.00 98.38 84 ASN A O 1
ATOM 670 N N . SER A 1 85 ? -3.536 -5.768 -9.137 1.00 98.62 85 SER A N 1
ATOM 671 C CA . SER A 1 85 ? -2.736 -5.341 -10.282 1.00 98.62 85 SER A CA 1
ATOM 672 C C . SER A 1 85 ? -1.280 -5.736 -10.032 1.00 98.62 85 SER A C 1
ATOM 674 O O . SER A 1 85 ? -0.864 -6.847 -10.359 1.00 98.62 85 SER A O 1
ATOM 676 N N . TYR A 1 86 ? -0.507 -4.877 -9.369 1.00 98.56 86 TYR A N 1
ATOM 677 C CA . TYR A 1 86 ? 0.860 -5.169 -8.953 1.00 98.56 86 TYR A CA 1
ATOM 678 C C . TYR A 1 86 ? 1.300 -4.229 -7.821 1.00 98.56 86 TYR A C 1
ATOM 680 O O . TYR A 1 86 ? 0.728 -3.158 -7.612 1.00 98.56 86 TYR A O 1
ATOM 688 N N . ASN A 1 87 ? 2.351 -4.634 -7.113 1.00 98.56 87 ASN A N 1
ATOM 689 C CA . ASN A 1 87 ? 3.225 -3.768 -6.324 1.00 98.56 87 ASN A CA 1
ATOM 690 C C . ASN A 1 87 ? 4.442 -3.416 -7.174 1.00 98.56 87 ASN A C 1
ATOM 692 O O . ASN A 1 87 ? 5.055 -4.312 -7.753 1.00 98.56 87 ASN A O 1
ATOM 696 N N . LEU A 1 88 ? 4.813 -2.146 -7.241 1.00 98.56 88 LEU A N 1
ATOM 697 C CA . LEU A 1 88 ? 6.052 -1.709 -7.861 1.00 98.56 88 LEU A CA 1
ATOM 698 C C . LEU A 1 88 ? 6.785 -0.776 -6.905 1.00 98.56 88 LEU A C 1
ATOM 700 O O . LEU A 1 88 ? 6.234 0.228 -6.469 1.00 98.56 88 LEU A O 1
ATOM 704 N N . SER A 1 89 ? 8.044 -1.087 -6.599 1.00 97.88 89 SER A N 1
ATOM 705 C CA . SER A 1 89 ? 8.846 -0.299 -5.661 1.00 97.88 89 SER A CA 1
ATOM 706 C C . SER A 1 89 ? 10.290 -0.163 -6.132 1.00 97.88 89 SER A C 1
ATOM 708 O O . SER A 1 89 ? 10.887 -1.098 -6.676 1.00 97.88 89 SER A O 1
ATOM 710 N N . MET A 1 90 ? 10.888 0.996 -5.858 1.00 98.31 90 MET A N 1
ATOM 711 C CA . MET A 1 90 ? 12.332 1.208 -5.970 1.00 98.31 90 MET A CA 1
ATOM 712 C C . MET A 1 90 ? 13.110 0.248 -5.056 1.00 98.31 90 MET A C 1
ATOM 714 O O . MET A 1 90 ? 12.776 0.100 -3.883 1.00 98.31 90 MET A O 1
ATOM 718 N N . ALA A 1 91 ? 14.163 -0.387 -5.569 1.00 98.50 91 ALA A N 1
ATOM 719 C CA . ALA A 1 91 ? 14.874 -1.447 -4.850 1.00 98.50 91 ALA A CA 1
ATOM 720 C C . ALA A 1 91 ? 16.065 -0.956 -4.005 1.00 98.50 91 ALA A C 1
ATOM 722 O O . ALA A 1 91 ? 16.448 -1.630 -3.048 1.00 98.50 91 ALA A O 1
ATOM 723 N N . HIS A 1 92 ? 16.665 0.194 -4.340 1.00 98.44 92 HIS A N 1
ATOM 724 C CA . HIS A 1 92 ? 17.926 0.646 -3.727 1.00 98.44 92 HIS A CA 1
ATOM 725 C C . HIS A 1 92 ? 17.784 1.859 -2.799 1.00 98.44 92 HIS A C 1
ATOM 727 O O . HIS A 1 92 ? 18.746 2.251 -2.143 1.00 98.44 92 HIS A O 1
ATOM 733 N N . HIS A 1 93 ? 16.587 2.436 -2.677 1.00 98.44 93 HIS A N 1
AT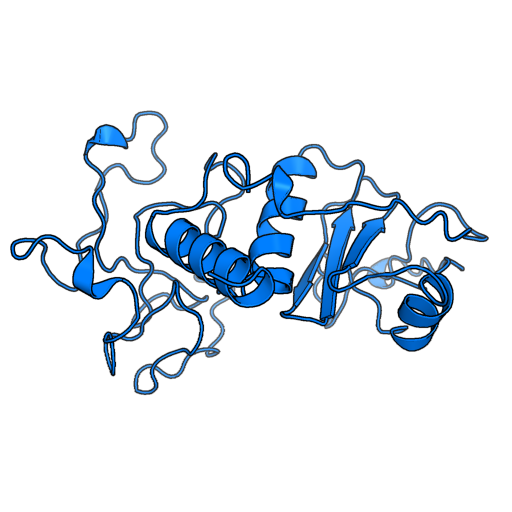OM 734 C CA . HIS A 1 93 ? 16.347 3.513 -1.717 1.00 98.44 93 HIS A CA 1
ATOM 735 C C . HIS A 1 93 ? 16.405 2.985 -0.262 1.00 98.44 93 HIS A C 1
ATOM 737 O O . HIS A 1 93 ? 15.879 1.900 0.010 1.00 98.44 93 HIS A O 1
ATOM 743 N N . PRO A 1 94 ? 16.930 3.748 0.723 1.00 98.19 94 PRO A N 1
ATOM 744 C CA . PRO A 1 94 ? 17.005 3.317 2.128 1.00 98.19 94 PRO A CA 1
ATOM 745 C C . PRO A 1 94 ? 15.668 2.882 2.754 1.00 98.19 94 PRO A C 1
ATOM 747 O O . PRO A 1 94 ? 15.636 2.054 3.663 1.00 98.19 94 PRO A O 1
ATOM 750 N N . GLN A 1 95 ? 14.552 3.419 2.254 1.00 97.44 95 GLN A N 1
ATOM 751 C CA . GLN A 1 95 ? 13.192 3.061 2.679 1.00 97.44 95 GLN A CA 1
ATOM 752 C C . GLN A 1 95 ? 12.545 1.928 1.860 1.00 97.44 95 GLN A C 1
ATOM 754 O O . GLN A 1 95 ? 11.356 1.689 2.029 1.00 97.44 95 GLN A O 1
ATOM 759 N N . PHE A 1 96 ? 13.282 1.202 1.011 1.00 98.31 96 PHE A N 1
ATOM 760 C CA . PHE A 1 96 ? 12.724 0.103 0.206 1.00 98.31 96 PHE A CA 1
ATOM 761 C C . PHE A 1 96 ? 11.927 -0.899 1.051 1.00 98.31 96 PHE A C 1
ATOM 763 O O . PHE A 1 96 ? 10.775 -1.185 0.751 1.00 98.31 96 PHE A O 1
ATOM 770 N N . LYS A 1 97 ? 12.517 -1.400 2.145 1.00 98.19 97 LYS A N 1
ATOM 771 C CA . LYS A 1 97 ? 11.899 -2.439 2.986 1.00 98.19 97 LYS A CA 1
ATOM 772 C C . LYS A 1 97 ? 10.509 -2.059 3.523 1.00 98.19 97 LYS A C 1
ATOM 774 O O . LYS A 1 97 ? 9.602 -2.871 3.372 1.00 98.19 97 LYS A O 1
ATOM 779 N N . PRO A 1 98 ? 10.311 -0.897 4.177 1.00 97.88 98 PRO A N 1
ATOM 780 C CA . PRO A 1 98 ? 8.977 -0.502 4.613 1.00 97.88 98 PRO A CA 1
ATOM 781 C C . PRO A 1 98 ? 8.039 -0.185 3.443 1.00 97.88 98 PRO A C 1
ATOM 783 O O . PRO A 1 98 ? 6.885 -0.597 3.498 1.00 97.88 98 PRO A O 1
ATOM 786 N N . VAL A 1 99 ? 8.529 0.473 2.385 1.00 98.12 99 VAL A N 1
ATOM 787 C CA . VAL A 1 99 ? 7.692 0.891 1.247 1.00 98.12 99 VAL A CA 1
ATOM 788 C C . VAL A 1 99 ? 7.165 -0.310 0.472 1.00 98.12 99 VAL A C 1
ATOM 790 O O . VAL A 1 99 ? 5.961 -0.438 0.321 1.00 98.12 99 VAL A O 1
ATOM 793 N N . VAL A 1 100 ? 8.006 -1.276 0.092 1.00 98.56 100 VAL A N 1
ATOM 794 C CA . VAL A 1 100 ? 7.527 -2.461 -0.644 1.00 98.56 100 VAL A CA 1
ATOM 795 C C . VAL A 1 100 ? 6.483 -3.251 0.150 1.00 98.56 100 VAL A C 1
ATOM 797 O O . VAL A 1 100 ? 5.599 -3.862 -0.437 1.00 98.56 100 VAL A O 1
ATOM 800 N N . VAL A 1 101 ? 6.543 -3.233 1.486 1.00 98.56 101 VAL A N 1
ATOM 801 C CA . VAL A 1 101 ? 5.534 -3.880 2.338 1.00 98.56 101 VAL A CA 1
ATOM 802 C C . VAL A 1 101 ? 4.244 -3.059 2.407 1.00 98.56 101 VAL A C 1
ATOM 804 O O . VAL A 1 101 ? 3.170 -3.653 2.410 1.00 98.56 101 VAL A O 1
ATOM 807 N N . HIS A 1 102 ? 4.339 -1.730 2.442 1.00 98.69 102 HIS A N 1
ATOM 808 C CA . HIS A 1 102 ? 3.195 -0.822 2.331 1.00 98.69 102 HIS A CA 1
ATOM 809 C C . HIS A 1 102 ? 2.457 -1.025 0.998 1.00 98.69 102 HIS A C 1
ATOM 811 O O . HIS A 1 102 ? 1.275 -1.360 1.003 1.00 98.69 102 HIS A O 1
ATOM 817 N N . GLU A 1 103 ? 3.178 -0.999 -0.127 1.00 98.56 103 GLU A N 1
ATOM 818 C CA . GLU A 1 103 ? 2.598 -1.232 -1.459 1.00 98.56 103 GLU A CA 1
ATOM 819 C C . GLU A 1 103 ? 2.020 -2.648 -1.617 1.00 98.56 103 GLU A C 1
ATOM 821 O O . GLU A 1 103 ? 1.055 -2.885 -2.354 1.00 98.56 103 GLU A O 1
ATOM 826 N N . PHE A 1 104 ? 2.584 -3.628 -0.902 1.00 98.75 104 PHE A N 1
ATOM 827 C CA . PHE A 1 104 ? 1.994 -4.962 -0.834 1.00 98.75 104 PHE A CA 1
ATOM 828 C C . PHE A 1 104 ? 0.692 -4.967 -0.024 1.00 98.75 104 PHE A C 1
ATOM 830 O O . PHE A 1 104 ? -0.216 -5.715 -0.358 1.00 98.75 104 PHE A O 1
ATOM 837 N N . GLY A 1 105 ? 0.544 -4.099 0.979 1.00 98.75 105 GLY A N 1
ATOM 838 C CA . GLY A 1 105 ? -0.726 -3.870 1.672 1.00 98.75 105 GLY A CA 1
ATOM 839 C C . GLY A 1 105 ? -1.860 -3.501 0.712 1.00 98.75 105 GLY A C 1
ATOM 840 O O . GLY A 1 105 ? -2.931 -4.103 0.785 1.00 98.75 105 GLY A O 1
ATOM 841 N N . HIS A 1 106 ? -1.603 -2.602 -0.239 1.00 98.75 106 HIS A N 1
ATOM 842 C CA . HIS A 1 106 ? -2.567 -2.255 -1.288 1.00 98.75 106 HIS A CA 1
ATOM 843 C C . HIS A 1 106 ? -2.789 -3.405 -2.275 1.00 98.75 106 HIS A C 1
ATOM 845 O O . HIS A 1 106 ? -3.903 -3.900 -2.430 1.00 98.75 106 HIS A O 1
ATOM 851 N N . SER A 1 107 ? -1.721 -3.847 -2.941 1.00 98.75 107 SER A N 1
ATOM 852 C CA . SER A 1 107 ? -1.818 -4.775 -4.078 1.00 98.75 107 SER A CA 1
ATOM 853 C C . SER A 1 107 ? -2.266 -6.187 -3.710 1.00 98.75 107 SER A C 1
ATOM 855 O O . SER A 1 107 ? -2.923 -6.840 -4.519 1.00 98.75 107 SER A O 1
ATOM 857 N N . PHE A 1 108 ? -1.935 -6.650 -2.502 1.00 98.75 108 PHE A N 1
ATOM 858 C CA . PHE A 1 108 ? -2.364 -7.946 -1.987 1.00 98.75 108 PHE A CA 1
ATOM 859 C C . PHE A 1 108 ? -3.665 -7.821 -1.200 1.00 98.75 108 PHE A C 1
ATOM 861 O O . PHE A 1 108 ? -4.622 -8.509 -1.523 1.00 98.75 108 PHE A O 1
ATOM 868 N N . ALA A 1 109 ? -3.706 -6.963 -0.174 1.00 98.31 109 ALA A N 1
ATOM 869 C CA . ALA A 1 109 ? -4.783 -6.965 0.820 1.00 98.31 109 ALA A CA 1
ATOM 870 C C . ALA A 1 109 ? -5.867 -5.898 0.621 1.00 98.31 109 ALA A C 1
ATOM 872 O O . ALA A 1 109 ? -6.821 -5.876 1.397 1.00 98.31 109 ALA A O 1
ATOM 873 N N . GLY A 1 110 ? -5.743 -5.027 -0.384 1.00 98.44 110 GLY A N 1
ATOM 874 C CA . GLY A 1 110 ? -6.740 -3.990 -0.655 1.00 98.44 110 GLY A CA 1
ATOM 875 C C . GLY A 1 110 ? -6.881 -2.996 0.493 1.00 98.44 110 GLY A C 1
ATOM 876 O O . GLY A 1 110 ? -7.968 -2.487 0.739 1.00 98.44 110 GLY A O 1
ATOM 877 N N . LEU A 1 111 ? -5.802 -2.775 1.247 1.00 98.75 111 LEU A N 1
ATOM 878 C CA . LEU A 1 111 ? -5.788 -1.789 2.320 1.00 98.75 111 LEU A CA 1
ATOM 879 C C . LEU A 1 111 ? -5.796 -0.384 1.715 1.00 98.75 111 LEU A C 1
ATOM 881 O O . LEU A 1 111 ? -5.115 -0.144 0.722 1.00 98.75 111 LEU A O 1
ATOM 885 N N . GLY A 1 112 ? -6.528 0.541 2.323 1.00 98.31 112 GLY A N 1
ATOM 886 C CA . GLY A 1 112 ? -6.465 1.962 2.007 1.00 98.31 112 GLY A CA 1
ATOM 887 C C . GLY A 1 112 ? -5.327 2.655 2.754 1.00 98.31 112 GLY A C 1
ATOM 888 O O . GLY A 1 112 ? -4.845 2.164 3.780 1.00 98.31 112 GLY A O 1
ATOM 889 N N . ASP A 1 113 ? -4.911 3.813 2.252 1.00 98.12 113 ASP A N 1
ATOM 890 C CA . ASP A 1 113 ? -3.942 4.655 2.945 1.00 98.12 113 ASP A CA 1
ATOM 891 C C . ASP A 1 113 ? -4.533 5.290 4.202 1.00 98.12 113 ASP A C 1
ATOM 893 O O . ASP A 1 113 ? -5.611 5.878 4.195 1.00 98.12 113 ASP A O 1
ATOM 897 N N . GLU A 1 114 ? -3.802 5.193 5.309 1.00 98.25 114 GLU A N 1
ATOM 898 C CA . GLU A 1 114 ? -4.226 5.694 6.620 1.00 98.25 114 GLU A CA 1
ATOM 899 C C . GLU A 1 114 ? -3.654 7.085 6.932 1.00 98.25 114 GLU A C 1
ATOM 901 O O . GLU A 1 114 ? -3.854 7.607 8.028 1.00 98.25 114 GLU A O 1
ATOM 906 N N . TYR A 1 115 ? -2.924 7.697 5.997 1.00 95.38 115 TYR A N 1
ATOM 907 C CA . TYR A 1 115 ? -2.438 9.069 6.123 1.00 95.38 115 TYR A CA 1
ATOM 908 C C . TYR A 1 115 ? -3.353 10.068 5.411 1.00 95.38 115 TYR A C 1
ATOM 910 O O . TYR A 1 115 ? -4.141 9.729 4.529 1.00 95.38 115 TYR A O 1
ATOM 918 N N . ALA A 1 116 ? -3.218 11.335 5.792 1.00 93.25 116 ALA A N 1
ATOM 919 C CA . ALA A 1 116 ? -3.757 12.460 5.050 1.00 93.25 116 ALA A CA 1
ATOM 920 C C . ALA A 1 116 ? -2.828 13.662 5.206 1.00 93.25 116 ALA A C 1
ATOM 922 O O . ALA A 1 116 ? -2.296 13.910 6.291 1.00 93.25 116 ALA A O 1
ATOM 923 N N . TYR A 1 117 ? -2.671 14.441 4.140 1.00 86.94 117 TYR A N 1
ATOM 924 C CA . TYR A 1 117 ? -1.876 15.662 4.152 1.00 86.94 117 TYR A CA 1
ATOM 925 C C . TYR A 1 117 ? -2.761 16.840 3.759 1.00 86.94 117 TYR A C 1
ATOM 927 O O . TYR A 1 117 ? -3.400 16.813 2.716 1.00 86.94 117 TYR A O 1
ATOM 935 N N . ALA A 1 118 ? -2.771 17.907 4.561 1.00 82.50 118 ALA A N 1
ATOM 936 C CA . ALA A 1 118 ? -3.666 19.050 4.344 1.00 82.50 118 ALA A CA 1
ATOM 937 C C . ALA A 1 118 ? -3.485 19.751 2.979 1.00 82.50 118 ALA A C 1
ATOM 939 O O . ALA A 1 118 ? -4.385 20.439 2.515 1.00 82.50 118 ALA A O 1
ATOM 940 N N . LYS A 1 119 ? -2.317 19.605 2.338 1.00 79.31 119 LYS A N 1
ATOM 941 C CA . LYS A 1 119 ? -2.023 20.175 1.009 1.00 79.31 119 LYS A CA 1
ATOM 942 C C . LYS A 1 119 ? -2.309 19.217 -0.152 1.00 79.31 119 LYS A C 1
ATOM 944 O O . LYS A 1 119 ? -2.188 19.625 -1.300 1.00 79.31 119 LYS A O 1
ATOM 949 N N . GLU A 1 120 ? -2.652 17.972 0.152 1.00 77.44 120 GLU A N 1
ATOM 950 C CA . GLU A 1 120 ? -2.881 16.889 -0.810 1.00 77.44 120 GLU A CA 1
ATOM 951 C C . GLU A 1 120 ? -4.230 16.217 -0.513 1.00 77.44 120 GLU A C 1
ATOM 953 O O . GLU A 1 120 ? -4.382 15.011 -0.670 1.00 77.44 120 GLU A O 1
ATOM 958 N N . GLU A 1 121 ? -5.206 16.988 -0.019 1.00 78.81 121 GLU A N 1
ATOM 959 C CA . GLU A 1 121 ? -6.541 16.459 0.242 1.00 78.81 121 GLU A CA 1
ATOM 960 C C . GLU A 1 121 ? -7.212 16.094 -1.084 1.00 78.81 121 GLU A C 1
ATOM 962 O O . GLU A 1 121 ? -7.368 16.924 -1.984 1.00 78.81 121 GLU A O 1
ATOM 967 N N . ILE A 1 122 ? -7.598 14.827 -1.199 1.00 81.38 122 ILE A N 1
ATOM 968 C CA . ILE A 1 122 ? -8.296 14.279 -2.357 1.00 81.38 122 ILE A CA 1
ATOM 969 C C . ILE A 1 122 ? -9.649 13.790 -1.858 1.00 81.38 122 ILE A C 1
ATOM 971 O O . ILE A 1 122 ? -9.725 13.001 -0.918 1.00 81.38 122 ILE A O 1
ATOM 975 N N . ASN A 1 123 ? -10.728 14.231 -2.505 1.00 81.00 123 ASN A N 1
ATOM 976 C CA . ASN A 1 123 ? -12.079 13.763 -2.200 1.00 81.00 123 ASN A CA 1
ATOM 977 C C . ASN A 1 123 ? -12.322 12.364 -2.800 1.00 81.00 123 ASN A C 1
ATOM 979 O O . ASN A 1 123 ? -13.126 12.206 -3.717 1.00 81.00 123 ASN A O 1
ATOM 983 N N . MET A 1 124 ? -11.553 11.375 -2.339 1.00 90.19 124 MET A N 1
ATOM 984 C CA . MET A 1 124 ? -11.600 9.997 -2.836 1.00 90.19 124 MET A CA 1
ATOM 985 C C . MET A 1 124 ? -12.682 9.162 -2.144 1.00 90.19 124 MET A C 1
ATOM 987 O O . MET A 1 124 ? -13.265 8.283 -2.770 1.00 90.19 124 MET A O 1
ATOM 991 N N . TYR A 1 125 ? -12.970 9.468 -0.876 1.00 95.06 125 TYR A N 1
ATOM 992 C CA . TYR A 1 125 ? -13.971 8.780 -0.064 1.00 95.06 125 TYR A CA 1
ATOM 993 C C . TYR A 1 125 ? -15.128 9.734 0.269 1.00 95.06 125 TYR A C 1
ATOM 995 O O . TYR A 1 125 ? -14.974 10.601 1.137 1.00 95.06 125 TYR A O 1
ATOM 1003 N N . PRO A 1 126 ? -16.285 9.611 -0.409 1.00 95.44 126 PRO A N 1
ATOM 1004 C CA . PRO A 1 126 ? -17.499 10.316 -0.015 1.00 95.44 126 PRO A CA 1
ATOM 1005 C C . PRO A 1 126 ? -17.880 9.961 1.425 1.00 95.44 126 PRO A C 1
ATOM 1007 O O . PRO A 1 126 ? -17.884 8.797 1.802 1.00 95.44 126 PRO A O 1
ATOM 1010 N N . LYS A 1 127 ? -18.204 10.966 2.242 1.00 95.25 127 LYS A N 1
ATOM 1011 C CA . LYS A 1 127 ? -18.409 10.798 3.696 1.00 95.25 127 LYS A CA 1
ATOM 1012 C C . LYS A 1 127 ? -19.747 10.146 4.058 1.00 95.25 127 LYS A C 1
ATOM 1014 O O . LYS A 1 127 ? -19.997 9.868 5.223 1.00 95.25 127 LYS A O 1
ATOM 1019 N N . ASP A 1 128 ? -20.612 9.967 3.070 1.00 96.50 128 ASP A N 1
ATOM 1020 C CA . ASP A 1 128 ? -21.914 9.312 3.142 1.00 96.50 128 ASP A CA 1
ATOM 1021 C C . ASP A 1 128 ? -21.902 7.905 2.519 1.00 96.50 128 ASP A C 1
ATOM 1023 O O . ASP A 1 128 ? -22.952 7.272 2.413 1.00 96.50 128 ASP A O 1
ATOM 1027 N N . VAL A 1 129 ? -20.726 7.398 2.130 1.00 97.12 129 VAL A N 1
ATOM 1028 C CA . VAL A 1 129 ? -20.542 6.065 1.550 1.00 97.12 129 VAL A CA 1
ATOM 1029 C C . VAL A 1 129 ? -19.439 5.335 2.298 1.00 97.12 129 VAL A C 1
ATOM 1031 O O . VAL A 1 129 ? -18.306 5.805 2.363 1.00 97.12 129 VAL A O 1
ATOM 1034 N N . GLU A 1 130 ? -19.748 4.144 2.804 1.00 98.00 130 GLU A N 1
ATOM 1035 C CA . GLU A 1 130 ? -18.743 3.336 3.481 1.00 98.00 130 GLU A CA 1
ATOM 1036 C C . GLU A 1 130 ? -17.679 2.824 2.488 1.00 98.00 130 GLU A C 1
ATOM 1038 O O . GLU A 1 130 ? -18.035 2.173 1.498 1.00 98.00 130 GLU A O 1
ATOM 1043 N N . PRO A 1 131 ? -16.375 3.077 2.735 1.00 97.69 131 PRO A N 1
ATOM 1044 C CA . PRO A 1 131 ? -15.297 2.547 1.906 1.00 97.69 131 PRO A CA 1
ATOM 1045 C C . PRO A 1 131 ? -15.328 1.020 1.882 1.00 97.69 131 PRO A C 1
ATOM 1047 O O . PRO A 1 131 ? -15.689 0.387 2.875 1.00 97.69 131 PRO A O 1
ATOM 1050 N N . TRP A 1 132 ? -14.898 0.396 0.792 1.00 97.75 132 TRP A N 1
ATOM 1051 C CA . TRP A 1 132 ? -14.800 -1.068 0.740 1.00 97.75 132 TRP A CA 1
ATOM 1052 C C . TRP A 1 132 ? -13.516 -1.570 1.424 1.00 97.75 132 TRP A C 1
ATOM 1054 O O . TRP A 1 132 ? -13.459 -2.716 1.871 1.00 97.75 132 TRP A O 1
ATOM 1064 N N . GLU A 1 133 ? -12.500 -0.712 1.547 1.00 98.50 133 GLU A N 1
ATOM 1065 C CA . GLU A 1 133 ? -11.212 -1.003 2.166 1.00 98.50 133 GLU A CA 1
ATOM 1066 C C . GLU A 1 133 ? -11.405 -1.383 3.643 1.00 98.50 133 GLU A C 1
ATOM 1068 O O . GLU A 1 133 ? -12.078 -0.670 4.396 1.00 98.50 133 GLU A O 1
ATOM 1073 N N . PRO A 1 134 ? -10.809 -2.485 4.124 1.00 98.12 134 PRO A N 1
ATOM 1074 C CA . PRO A 1 134 ? -11.137 -3.024 5.442 1.00 98.12 134 PRO A CA 1
ATOM 1075 C C . PRO A 1 134 ? -10.519 -2.235 6.609 1.00 98.12 134 PRO A C 1
ATOM 1077 O O . PRO A 1 134 ? -10.915 -2.441 7.753 1.00 98.12 134 PRO A O 1
ATOM 1080 N N . ASN A 1 135 ? -9.546 -1.353 6.352 1.00 98.69 135 ASN A N 1
ATOM 1081 C CA . ASN A 1 135 ? -8.833 -0.559 7.364 1.00 98.69 135 ASN A CA 1
ATOM 1082 C C . ASN A 1 135 ? -9.220 0.930 7.390 1.00 98.69 135 ASN A C 1
ATOM 1084 O O . ASN A 1 135 ? -8.642 1.685 8.175 1.00 98.69 135 ASN A O 1
ATOM 1088 N N . LEU A 1 136 ? -10.199 1.333 6.575 1.00 98.50 136 LEU A N 1
ATOM 1089 C CA . LEU A 1 136 ? -10.798 2.665 6.588 1.00 98.50 136 LEU A CA 1
ATOM 1090 C C . LEU A 1 136 ? -12.301 2.580 6.861 1.00 98.50 136 LEU A C 1
ATOM 1092 O O . LEU A 1 136 ? -12.950 1.584 6.540 1.00 98.50 136 LEU A O 1
ATOM 1096 N N . THR A 1 137 ? -12.862 3.626 7.458 1.00 98.38 137 THR A N 1
ATOM 1097 C CA . THR A 1 137 ? -14.311 3.755 7.641 1.00 98.38 137 THR A CA 1
ATOM 1098 C C . THR A 1 137 ? -14.749 5.207 7.551 1.00 98.38 137 THR A C 1
ATOM 1100 O O . THR A 1 137 ? -13.982 6.102 7.900 1.00 98.38 137 THR A O 1
ATOM 1103 N N . THR A 1 138 ? -15.984 5.440 7.113 1.00 97.94 138 THR A N 1
ATOM 1104 C CA . THR A 1 138 ? -16.668 6.744 7.232 1.00 97.94 138 THR A CA 1
ATOM 1105 C C . THR A 1 138 ? -17.666 6.767 8.391 1.00 97.94 138 THR A C 1
ATOM 1107 O O . THR A 1 138 ? -18.320 7.778 8.627 1.00 97.94 138 THR A O 1
ATOM 1110 N N . LEU A 1 139 ? -17.771 5.655 9.131 1.00 97.50 139 LEU A N 1
ATOM 1111 C CA . LEU A 1 139 ? -18.777 5.387 10.162 1.00 97.50 139 LEU A CA 1
ATOM 1112 C C . LEU A 1 139 ? -20.225 5.358 9.639 1.00 97.50 139 LEU A C 1
ATOM 1114 O O . LEU A 1 139 ? -21.158 5.431 10.437 1.00 97.50 139 LEU A O 1
ATOM 1118 N N . VAL A 1 140 ? -20.419 5.223 8.324 1.00 97.31 140 VAL A N 1
ATOM 1119 C CA . VAL A 1 140 ? -21.746 5.108 7.696 1.00 97.31 140 VAL A CA 1
ATOM 1120 C C . VAL A 1 140 ? -22.271 3.683 7.837 1.00 97.31 140 VAL A C 1
ATOM 1122 O O . VAL A 1 140 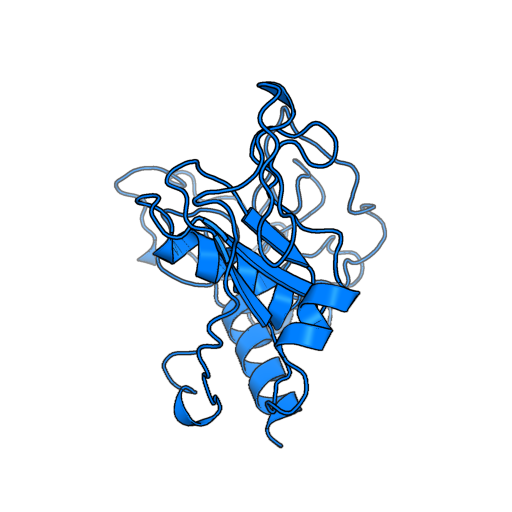? -23.416 3.487 8.238 1.00 97.31 140 VAL A O 1
ATOM 1125 N N . ASP A 1 141 ? -21.419 2.698 7.551 1.00 96.56 141 ASP A N 1
ATOM 1126 C CA . ASP A 1 141 ? -21.700 1.275 7.763 1.00 96.56 141 ASP A CA 1
ATOM 1127 C C . ASP A 1 141 ? -20.455 0.590 8.329 1.00 96.56 141 ASP A C 1
ATOM 1129 O O . ASP A 1 141 ? -19.721 -0.128 7.656 1.00 96.56 141 ASP A O 1
ATOM 1133 N N . PHE A 1 142 ? -20.167 0.862 9.600 1.00 96.38 142 PHE A N 1
ATOM 1134 C CA . PHE A 1 142 ? -18.935 0.387 10.229 1.00 96.38 142 PHE A CA 1
ATOM 1135 C C . PHE A 1 142 ? -18.921 -1.134 10.499 1.00 96.38 142 PHE A C 1
ATOM 1137 O O . PHE A 1 142 ? -17.921 -1.696 10.965 1.00 96.38 142 PHE A O 1
ATOM 1144 N N . HIS A 1 143 ? -20.023 -1.822 10.197 1.00 93.00 143 HIS A N 1
ATOM 1145 C CA . HIS A 1 143 ? -20.124 -3.264 10.328 1.00 93.00 143 HIS A CA 1
ATOM 1146 C C . HIS A 1 143 ? -19.145 -3.975 9.384 1.00 93.00 143 HIS A C 1
ATOM 1148 O O . HIS A 1 143 ? -18.755 -3.472 8.334 1.00 93.00 143 HIS A O 1
ATOM 1154 N N . ASN A 1 144 ? -18.705 -5.175 9.770 1.00 88.88 144 ASN A N 1
ATOM 1155 C CA . ASN A 1 144 ? -17.720 -5.981 9.027 1.00 88.88 144 ASN A CA 1
ATOM 1156 C C . ASN A 1 144 ? -16.333 -5.332 8.831 1.00 88.88 144 ASN A C 1
ATOM 1158 O O . ASN A 1 144 ? -15.479 -5.918 8.165 1.00 88.88 144 ASN A O 1
ATOM 1162 N N . LYS A 1 145 ? -16.076 -4.171 9.445 1.00 96.62 145 LYS A N 1
ATOM 1163 C CA . LYS A 1 145 ? -14.736 -3.599 9.619 1.00 96.62 145 LYS A CA 1
ATOM 1164 C C . LYS A 1 145 ? -14.120 -4.119 10.927 1.00 96.62 145 LYS A C 1
ATOM 1166 O O . LYS A 1 145 ? -14.264 -5.288 11.280 1.00 96.62 145 LYS A O 1
ATOM 1171 N N . TRP A 1 146 ? -13.453 -3.254 11.689 1.00 98.19 146 TRP A N 1
ATOM 1172 C CA . TRP A 1 146 ? -12.868 -3.591 12.990 1.00 98.19 146 TRP A CA 1
ATOM 1173 C C . TRP A 1 146 ? -13.750 -3.193 14.183 1.00 98.19 146 TRP A C 1
ATOM 1175 O O . TRP A 1 146 ? -13.259 -3.168 15.312 1.00 98.19 146 TRP A O 1
ATOM 1185 N N . GLU A 1 147 ? -15.043 -2.910 13.970 1.00 97.50 147 GLU A N 1
ATOM 1186 C CA . GLU A 1 147 ? -15.999 -2.550 15.032 1.00 97.50 147 GLU A CA 1
ATOM 1187 C C . GLU A 1 147 ? -15.920 -3.520 16.225 1.00 97.50 147 GLU A C 1
ATOM 1189 O O . GLU A 1 147 ? -15.760 -3.103 17.371 1.00 97.50 147 GLU A O 1
ATOM 1194 N N . GLY A 1 148 ? -15.912 -4.830 15.951 1.00 97.19 148 GLY A N 1
ATOM 1195 C CA . GLY A 1 148 ? -15.837 -5.875 16.977 1.00 97.19 148 GLY A CA 1
ATOM 1196 C C . GLY A 1 148 ? -14.527 -5.924 17.778 1.00 97.19 148 GLY A C 1
ATOM 1197 O O . GLY A 1 148 ? -14.445 -6.667 18.755 1.00 97.19 148 GLY A O 1
ATOM 1198 N N . MET A 1 149 ? -13.501 -5.159 17.391 1.00 97.75 149 MET A N 1
ATOM 1199 C CA . MET A 1 149 ? -12.233 -5.037 18.122 1.00 97.75 149 MET A CA 1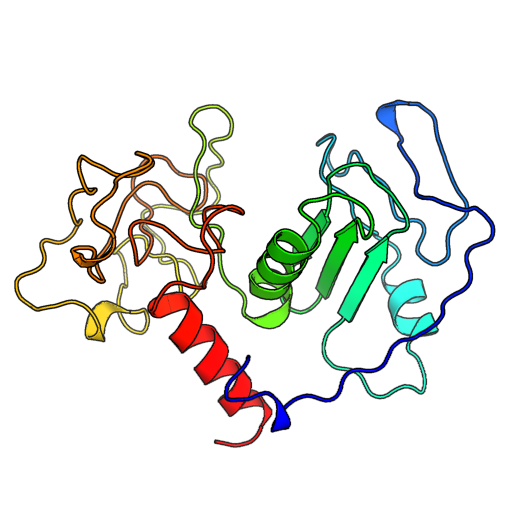
ATOM 1200 C C . MET A 1 149 ? -12.199 -3.860 19.096 1.00 97.75 149 MET A C 1
ATOM 1202 O O . MET A 1 149 ? -11.268 -3.761 19.900 1.00 97.75 149 MET A O 1
ATOM 1206 N N . ILE A 1 150 ? -13.156 -2.939 18.999 1.00 97.88 150 ILE A N 1
ATOM 1207 C CA . ILE A 1 150 ? -13.163 -1.716 19.795 1.00 97.88 150 ILE A CA 1
ATOM 1208 C C . ILE A 1 150 ? -13.737 -2.022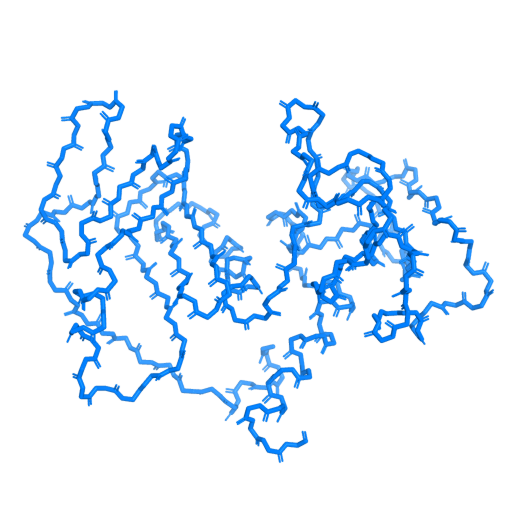 21.181 1.00 97.88 150 ILE A C 1
ATOM 1210 O O . ILE A 1 150 ? -14.791 -2.640 21.329 1.00 97.88 150 ILE A O 1
ATOM 1214 N N . ASP A 1 151 ? -13.034 -1.583 22.227 1.00 96.69 151 ASP A N 1
ATOM 1215 C CA . ASP A 1 151 ? -13.553 -1.649 23.596 1.00 96.69 151 ASP A CA 1
ATOM 1216 C C . ASP A 1 151 ? -14.849 -0.830 23.696 1.00 96.69 151 ASP A C 1
ATOM 1218 O O . ASP A 1 151 ? -14.898 0.316 23.256 1.00 96.69 151 ASP A O 1
ATOM 1222 N N . LYS A 1 152 ? -15.888 -1.391 24.328 1.00 95.12 152 LYS A N 1
ATOM 1223 C CA . LYS A 1 152 ? -17.210 -0.756 24.484 1.00 95.12 152 LYS A CA 1
ATOM 1224 C C . LYS A 1 152 ? -17.169 0.646 25.104 1.00 95.12 152 LYS A C 1
ATOM 1226 O O . LYS A 1 152 ? -18.138 1.387 24.975 1.00 95.12 152 LYS A O 1
ATOM 1231 N N . LYS A 1 153 ? -16.108 0.991 25.839 1.00 96.00 153 LYS A N 1
ATOM 1232 C CA . LYS A 1 153 ? -15.928 2.305 26.477 1.00 96.00 153 LYS A CA 1
ATOM 1233 C C . LYS A 1 153 ? -15.109 3.286 25.634 1.00 96.00 153 LYS A C 1
ATOM 1235 O O . LYS A 1 153 ? -14.951 4.433 26.050 1.00 96.00 153 LYS A O 1
ATOM 1240 N N . THR A 1 154 ? -14.547 2.856 24.508 1.00 97.00 154 THR A N 1
ATOM 1241 C CA . THR A 1 154 ? -13.792 3.733 23.613 1.00 97.00 154 THR A CA 1
ATOM 1242 C C . THR A 1 154 ? -14.759 4.687 22.905 1.00 97.00 154 THR A C 1
ATOM 1244 O O . THR A 1 154 ? -15.715 4.224 22.287 1.00 97.00 154 THR A O 1
ATOM 1247 N N . PRO A 1 155 ? -14.547 6.013 22.981 1.00 97.00 155 PRO A N 1
ATOM 1248 C CA . PRO A 1 155 ? -15.368 6.971 22.247 1.00 97.00 155 PRO A CA 1
ATOM 1249 C C . PRO A 1 155 ? -15.188 6.804 20.733 1.00 97.00 155 PRO A C 1
ATOM 1251 O O . PRO A 1 155 ? -14.083 6.511 20.267 1.00 97.00 155 PRO A O 1
ATOM 1254 N N . LEU A 1 156 ? -16.266 7.029 19.980 1.00 96.00 156 LEU A N 1
ATOM 1255 C CA . LEU A 1 156 ? -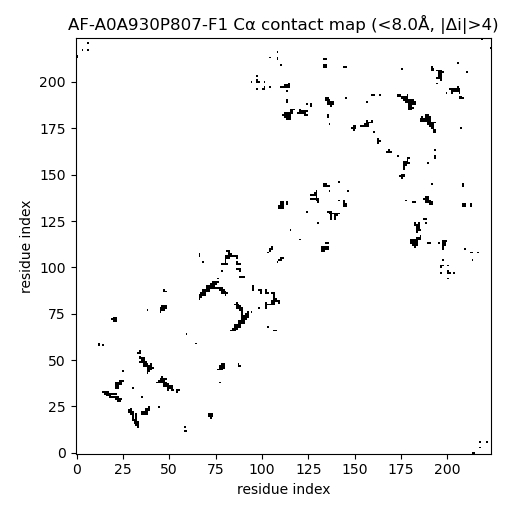16.280 7.040 18.518 1.00 96.00 156 LEU A CA 1
ATOM 1256 C C . LEU A 1 156 ? -16.900 8.358 18.020 1.00 96.00 156 LEU A C 1
ATOM 1258 O O . LEU A 1 156 ? -18.052 8.629 18.361 1.00 96.00 156 LEU A O 1
ATOM 1262 N N . PRO A 1 157 ? -16.168 9.178 17.242 1.00 96.94 157 PRO A N 1
ATOM 1263 C CA . PRO A 1 157 ? -14.744 9.054 16.910 1.00 96.94 157 PRO A CA 1
ATOM 1264 C C . PRO A 1 157 ? -13.814 9.046 18.131 1.00 96.94 157 PRO A C 1
ATOM 1266 O O . PRO A 1 157 ? -14.122 9.617 19.180 1.00 96.94 157 PRO A O 1
ATOM 1269 N N . THR A 1 158 ? -12.665 8.388 18.005 1.00 98.00 158 THR A N 1
ATOM 1270 C CA . THR A 1 158 ? -11.680 8.276 19.083 1.00 98.00 158 THR A CA 1
ATOM 1271 C C . THR A 1 158 ? -10.709 9.458 19.034 1.00 98.00 158 THR A C 1
ATOM 1273 O O . THR A 1 158 ? -10.061 9.656 18.006 1.00 98.00 158 THR A O 1
ATOM 1276 N N . PRO A 1 159 ? -10.552 10.235 20.125 1.00 96.38 159 PRO A N 1
ATOM 1277 C CA . PRO A 1 159 ? -9.586 11.328 20.166 1.00 96.38 159 PRO A CA 1
ATOM 1278 C C . PRO A 1 159 ? -8.162 10.834 19.902 1.00 96.38 159 PRO A C 1
ATOM 1280 O O . PRO A 1 159 ? -7.739 9.825 20.479 1.00 96.38 159 PRO A O 1
ATOM 1283 N N . GLU A 1 160 ? -7.410 11.557 19.069 1.00 94.81 160 GLU A N 1
ATOM 1284 C CA . GLU A 1 160 ? -6.007 11.228 18.827 1.00 94.81 160 GLU A CA 1
ATOM 1285 C C . GLU A 1 160 ? -5.180 11.312 20.122 1.00 94.81 160 GLU A C 1
ATOM 1287 O O . GLU A 1 160 ? -5.401 12.198 20.960 1.00 94.81 160 GLU A O 1
ATOM 1292 N N . PRO A 1 161 ? -4.192 10.417 20.304 1.00 94.56 161 PRO A N 1
ATOM 1293 C CA . PRO A 1 161 ? -3.220 10.564 21.374 1.00 94.56 161 PRO A CA 1
ATOM 1294 C C . PRO A 1 161 ? -2.509 11.918 21.269 1.00 94.56 161 PRO A C 1
ATOM 1296 O O . PRO A 1 161 ? -1.931 12.255 20.240 1.00 94.56 161 PRO A O 1
ATOM 1299 N N . THR A 1 162 ? -2.483 12.685 22.358 1.00 93.44 162 THR A N 1
ATOM 1300 C CA . THR A 1 162 ? -1.836 14.013 22.396 1.00 93.44 162 THR A CA 1
ATOM 1301 C C . THR A 1 162 ? -0.312 13.956 22.242 1.00 93.44 162 THR A C 1
ATOM 1303 O O . THR A 1 162 ? 0.362 14.987 22.127 1.00 93.44 162 THR A O 1
ATOM 1306 N N . ASP A 1 163 ? 0.256 12.756 22.286 1.00 91.75 163 ASP A N 1
ATOM 1307 C CA . ASP A 1 163 ? 1.661 12.455 22.073 1.00 91.75 163 ASP A CA 1
ATOM 1308 C C . ASP A 1 163 ? 1.950 11.763 20.735 1.00 91.75 163 ASP A C 1
ATOM 1310 O O . ASP A 1 163 ? 3.089 11.348 20.521 1.00 91.75 163 ASP A O 1
ATOM 1314 N N . LEU A 1 164 ? 0.967 11.668 19.830 1.00 92.25 164 LEU A N 1
ATOM 1315 C CA . LEU A 1 164 ? 1.167 11.132 18.485 1.00 92.25 164 LEU A CA 1
ATOM 1316 C C . LEU A 1 164 ? 2.327 11.850 17.772 1.00 92.25 164 LEU A C 1
ATOM 1318 O O . LEU A 1 164 ? 2.547 13.047 17.948 1.00 92.25 164 LEU A O 1
ATOM 1322 N N . ASP A 1 165 ? 3.111 11.075 17.021 1.00 88.94 165 ASP A N 1
ATOM 1323 C CA . ASP A 1 165 ? 4.312 11.496 16.285 1.00 88.94 165 ASP A CA 1
ATOM 1324 C C . ASP A 1 165 ? 5.457 12.088 17.137 1.00 88.94 165 ASP A C 1
ATOM 1326 O O . ASP A 1 165 ? 6.512 12.447 16.606 1.00 88.94 165 ASP A O 1
ATOM 1330 N N . LYS A 1 166 ? 5.331 12.116 18.473 1.00 90.88 166 LYS A N 1
ATOM 1331 C CA . LYS A 1 166 ? 6.443 12.478 19.363 1.00 90.88 166 LYS A CA 1
ATOM 1332 C C . LYS A 1 166 ? 7.417 11.300 19.527 1.00 90.88 166 LYS A C 1
ATOM 1334 O O . LYS A 1 166 ? 6.981 10.149 19.617 1.00 90.88 166 LYS A O 1
ATOM 1339 N N . PRO A 1 167 ? 8.736 11.550 19.667 1.00 86.44 167 PRO A N 1
ATOM 1340 C CA . PRO A 1 167 ? 9.735 10.486 19.840 1.00 86.44 167 PRO A CA 1
ATOM 1341 C C . PRO A 1 167 ? 9.481 9.553 21.035 1.00 86.44 167 PRO A C 1
ATOM 1343 O O . PRO A 1 167 ? 9.882 8.394 21.012 1.00 86.44 167 PRO A O 1
ATOM 1346 N N . ASN A 1 168 ? 8.813 10.052 22.077 1.00 88.12 168 ASN A N 1
ATOM 1347 C CA . ASN A 1 168 ? 8.500 9.344 23.317 1.00 88.12 168 ASN A CA 1
ATOM 1348 C C . ASN A 1 168 ? 7.006 9.003 23.463 1.00 88.12 168 ASN A C 1
ATOM 1350 O O . ASN A 1 168 ? 6.539 8.818 24.591 1.00 88.12 168 ASN A O 1
ATOM 1354 N N . ALA A 1 169 ? 6.265 8.943 22.351 1.00 89.81 169 ALA A N 1
ATOM 1355 C CA . ALA A 1 169 ? 4.856 8.568 22.355 1.00 89.81 169 ALA A CA 1
ATOM 1356 C C . ALA A 1 169 ? 4.634 7.253 23.118 1.00 89.81 169 ALA A C 1
ATOM 1358 O O . ALA A 1 169 ? 5.332 6.256 22.897 1.00 89.81 169 ALA A O 1
ATOM 1359 N N . ARG A 1 170 ? 3.643 7.231 24.007 1.00 90.75 170 ARG A N 1
ATOM 1360 C CA . ARG A 1 170 ? 3.246 6.074 24.817 1.00 90.75 170 ARG A CA 1
ATOM 1361 C C . ARG A 1 170 ? 2.423 5.100 23.986 1.00 90.75 170 ARG A C 1
ATOM 1363 O O . ARG A 1 170 ? 1.233 4.903 24.224 1.00 90.75 170 ARG A O 1
ATOM 1370 N N . ARG A 1 171 ? 3.081 4.471 23.009 1.00 89.69 171 ARG A N 1
ATOM 1371 C CA . ARG A 1 171 ? 2.470 3.497 22.087 1.00 89.69 171 ARG A CA 1
ATOM 1372 C C . ARG A 1 171 ? 1.836 2.309 22.813 1.00 89.69 171 ARG A C 1
ATOM 1374 O O . ARG A 1 171 ? 0.877 1.737 22.317 1.00 89.69 171 ARG A O 1
ATOM 1381 N N . ASP A 1 172 ? 2.326 1.988 24.011 1.00 90.19 172 ASP A N 1
ATOM 1382 C CA . ASP A 1 172 ? 1.763 0.978 24.917 1.00 90.19 172 ASP A CA 1
ATOM 1383 C C . ASP A 1 172 ? 0.339 1.302 25.397 1.00 90.19 172 ASP A C 1
ATOM 1385 O O . ASP A 1 172 ? -0.387 0.410 25.829 1.00 90.19 172 ASP A O 1
ATOM 1389 N N . LYS A 1 173 ? -0.066 2.575 25.333 1.00 91.62 173 LYS A N 1
ATOM 1390 C CA . LYS A 1 173 ? -1.405 3.036 25.718 1.00 91.62 173 LYS A CA 1
ATOM 1391 C C . LYS A 1 173 ? -2.367 3.157 24.543 1.00 91.62 173 LYS A C 1
ATOM 1393 O O . LYS A 1 173 ? -3.548 3.422 24.771 1.00 91.62 173 LYS A O 1
ATOM 1398 N N . TRP A 1 174 ? -1.876 3.031 23.313 1.00 94.88 174 TRP A N 1
ATOM 1399 C CA . TRP A 1 174 ? -2.720 3.104 22.130 1.00 94.88 174 TRP A CA 1
ATOM 1400 C C . TRP A 1 174 ? -3.663 1.902 22.086 1.00 94.88 174 TRP A C 1
ATOM 1402 O O . TRP A 1 174 ? -3.350 0.817 22.578 1.00 94.88 174 TRP A O 1
ATOM 1412 N N . LYS A 1 175 ? -4.863 2.124 21.556 1.00 96.06 175 LYS A N 1
ATOM 1413 C CA . LYS A 1 175 ? -5.935 1.131 21.492 1.00 96.06 175 LYS A CA 1
ATOM 1414 C C . LYS A 1 175 ? -6.559 1.162 20.109 1.00 96.06 175 LYS A C 1
ATOM 1416 O O . LYS A 1 175 ? -6.379 2.121 19.366 1.00 96.06 175 LYS A O 1
ATOM 1421 N N . VAL A 1 176 ? -7.287 0.104 19.774 1.00 98.12 176 VAL A N 1
ATOM 1422 C CA . VAL A 1 176 ? -8.131 0.104 18.579 1.00 98.12 176 VAL A CA 1
ATOM 1423 C C . VAL A 1 176 ? -9.296 1.073 18.801 1.00 98.12 176 VAL A C 1
ATOM 1425 O O . VAL A 1 176 ? -9.917 1.063 19.868 1.00 98.12 176 VAL A O 1
ATOM 1428 N N . GLY A 1 177 ? -9.556 1.916 17.807 1.00 98.25 177 GLY A N 1
ATOM 1429 C CA . GLY A 1 177 ? -10.572 2.969 17.825 1.00 98.25 177 GLY A CA 1
ATOM 1430 C C . GLY A 1 177 ? -10.913 3.420 16.405 1.00 98.25 177 GLY A C 1
ATOM 1431 O O . GLY A 1 177 ? -10.677 2.678 15.456 1.00 98.25 177 GLY A O 1
ATOM 1432 N N . ALA A 1 178 ? -11.446 4.628 16.251 1.00 98.31 178 ALA A N 1
ATOM 1433 C CA . ALA A 1 178 ? -11.675 5.271 14.955 1.00 98.31 178 ALA A CA 1
ATOM 1434 C C . ALA A 1 178 ? -11.031 6.663 14.969 1.00 98.31 178 ALA A C 1
ATOM 1436 O O . ALA A 1 178 ? -11.593 7.604 15.528 1.00 98.31 178 ALA A O 1
ATOM 1437 N N . TYR A 1 179 ? -9.828 6.770 14.409 1.00 98.25 179 TYR A N 1
ATOM 1438 C CA . TYR A 1 179 ? -8.990 7.969 14.464 1.00 98.25 179 TYR A CA 1
ATOM 1439 C C . TYR A 1 179 ? -9.005 8.710 13.130 1.00 98.25 179 TYR A C 1
ATOM 1441 O O . TYR A 1 179 ? -8.793 8.104 12.087 1.00 98.25 179 TYR A O 1
ATOM 1449 N N . GLU A 1 180 ? -9.188 10.022 13.160 1.00 95.19 180 GLU A N 1
ATOM 1450 C CA . GLU A 1 180 ? -8.877 10.910 12.034 1.00 95.19 180 GLU A CA 1
ATOM 1451 C C . GLU A 1 180 ? -7.448 11.455 12.169 1.00 95.19 180 GLU A C 1
ATOM 1453 O O . GLU A 1 180 ? -6.898 11.424 13.270 1.00 95.19 180 GLU A O 1
ATOM 1458 N N . PRO A 1 181 ? -6.821 11.943 11.087 1.00 94.81 181 PRO A N 1
ATOM 1459 C CA . PRO A 1 181 ? -7.283 11.868 9.699 1.00 94.81 181 PRO A CA 1
ATOM 1460 C C . PRO A 1 181 ? -6.897 10.532 9.027 1.00 94.81 181 PRO A C 1
ATOM 1462 O O . PRO A 1 181 ? -6.042 9.805 9.542 1.00 94.81 181 PRO A O 1
ATOM 1465 N N . ALA A 1 182 ? -7.503 10.197 7.886 1.00 96.81 182 ALA A N 1
ATOM 1466 C CA . ALA A 1 182 ? -7.185 8.989 7.113 1.00 96.81 182 ALA A CA 1
ATOM 1467 C C . ALA A 1 182 ? -7.673 9.102 5.657 1.00 96.81 182 ALA A C 1
ATOM 1469 O O . ALA A 1 182 ? -8.463 9.987 5.334 1.00 96.81 182 ALA A O 1
ATOM 1470 N N . GLY A 1 183 ? -7.223 8.210 4.769 1.00 96.75 183 GLY A N 1
ATOM 1471 C CA . GLY A 1 183 ? -7.732 8.125 3.397 1.00 96.75 183 GLY A CA 1
ATOM 1472 C C . GLY A 1 183 ? -7.594 9.423 2.601 1.00 96.75 183 GLY A C 1
ATOM 1473 O O . GLY A 1 183 ? -8.500 9.778 1.854 1.00 96.75 183 GLY A O 1
ATOM 1474 N N . TYR A 1 184 ? -6.506 10.169 2.809 1.00 95.50 184 TYR A N 1
ATOM 1475 C CA . TYR A 1 184 ? -6.273 11.504 2.240 1.00 95.50 184 TYR A CA 1
ATOM 1476 C C . TYR A 1 184 ? -7.254 12.605 2.685 1.00 95.50 184 TYR A C 1
ATOM 1478 O O . TYR A 1 184 ? -7.055 13.760 2.313 1.00 95.50 184 TYR A O 1
ATOM 1486 N N . ALA A 1 185 ? -8.252 12.305 3.522 1.00 94.75 185 ALA A N 1
ATOM 1487 C CA . ALA A 1 185 ? -9.214 13.272 4.041 1.00 94.75 185 ALA A CA 1
ATOM 1488 C C . ALA A 1 185 ? -8.814 13.749 5.442 1.00 94.75 185 ALA A C 1
ATOM 1490 O O . ALA A 1 185 ? -8.460 12.948 6.311 1.00 94.75 185 ALA A O 1
ATOM 1491 N N . GLN A 1 186 ? -8.904 15.059 5.695 1.00 93.56 186 GLN A N 1
ATOM 1492 C CA . GLN A 1 186 ? -8.634 15.585 7.041 1.00 93.56 186 GLN A CA 1
ATOM 1493 C C . GLN A 1 186 ? -9.738 15.206 8.039 1.00 93.56 186 GLN A C 1
ATOM 1495 O O . GLN A 1 186 ? -9.456 15.039 9.221 1.00 93.56 186 GLN A O 1
ATOM 1500 N N . HIS A 1 187 ? -10.975 15.047 7.552 1.00 94.50 187 HIS A N 1
ATOM 1501 C CA . HIS A 1 187 ? -12.154 14.762 8.369 1.00 94.50 187 HIS A CA 1
ATOM 1502 C C . HIS A 1 187 ? -13.155 13.848 7.663 1.00 94.50 187 HIS A C 1
ATOM 1504 O O . HIS A 1 187 ? -13.376 13.989 6.457 1.00 94.50 187 HIS A O 1
ATOM 1510 N N . GLY A 1 188 ? -13.861 13.021 8.430 1.00 95.69 188 GLY A N 1
ATOM 1511 C CA . GLY A 1 188 ? -14.921 12.114 7.987 1.00 95.69 188 GLY A CA 1
ATOM 1512 C C . GLY A 1 188 ? -14.440 10.741 7.519 1.00 95.69 188 GLY A C 1
ATOM 1513 O O . GLY A 1 188 ? -15.266 9.939 7.104 1.00 95.69 188 GLY A O 1
ATOM 1514 N N . VAL A 1 189 ? -13.134 10.468 7.578 1.00 97.62 189 VAL A N 1
ATOM 1515 C CA . VAL A 1 189 ? -12.551 9.156 7.268 1.00 97.62 189 VAL A CA 1
ATOM 1516 C C . VAL A 1 189 ? -11.624 8.761 8.408 1.00 97.62 189 VAL A C 1
ATOM 1518 O O . VAL A 1 189 ? -10.758 9.538 8.816 1.00 97.62 189 VAL A O 1
ATOM 1521 N N . TYR A 1 190 ? -11.803 7.547 8.916 1.00 98.44 190 TYR A N 1
ATOM 1522 C CA . TYR A 1 190 ? -11.154 7.069 10.128 1.00 98.44 190 TYR A CA 1
ATOM 1523 C C . TYR A 1 190 ? -10.296 5.835 9.861 1.00 98.44 190 TYR A C 1
ATOM 1525 O O . TYR A 1 190 ? -10.680 4.945 9.102 1.00 98.44 190 TYR A O 1
ATOM 1533 N N . ARG A 1 191 ? -9.161 5.756 10.559 1.00 98.50 191 ARG A N 1
ATOM 1534 C CA . ARG A 1 191 ? -8.274 4.587 10.641 1.00 98.50 191 ARG A CA 1
ATOM 1535 C C . ARG A 1 191 ? -8.408 3.889 11.992 1.00 98.50 191 ARG A C 1
ATOM 1537 O O . ARG A 1 191 ? -8.780 4.501 12.996 1.00 98.50 191 ARG A O 1
ATOM 1544 N N . ALA A 1 192 ? -8.048 2.612 12.040 1.00 98.12 192 ALA A N 1
ATOM 1545 C CA . ALA A 1 192 ? -8.267 1.774 13.219 1.00 98.12 192 ALA A CA 1
ATOM 1546 C C . ALA A 1 192 ? -7.341 2.057 14.410 1.00 98.12 192 ALA A C 1
ATOM 1548 O O . ALA A 1 192 ? -7.626 1.650 15.541 1.00 98.12 192 ALA A O 1
ATOM 1549 N N . TYR A 1 193 ? -6.192 2.686 14.162 1.00 97.81 193 TYR A N 1
ATOM 1550 C CA . TYR A 1 193 ? -5.123 2.821 15.147 1.00 97.81 193 TYR A CA 1
ATOM 1551 C C . TYR A 1 193 ? -4.360 4.135 14.956 1.00 97.81 193 TYR A C 1
ATOM 1553 O O . TYR A 1 193 ? -4.309 4.640 13.834 1.00 97.81 193 TYR A O 1
ATOM 1561 N N . PRO A 1 194 ? -3.723 4.695 16.001 1.00 97.19 194 PRO A N 1
ATOM 1562 C CA . PRO A 1 194 ? -3.045 5.983 15.868 1.00 97.19 194 PRO A CA 1
ATOM 1563 C C . PRO A 1 194 ? -1.943 6.006 14.799 1.00 97.19 194 PRO A C 1
ATOM 1565 O O . PRO A 1 194 ? -1.759 7.029 14.144 1.00 97.19 194 PRO A O 1
ATOM 1568 N N . ASP A 1 195 ? -1.247 4.889 14.574 1.00 97.06 195 ASP A N 1
ATOM 1569 C CA . ASP A 1 195 ? -0.217 4.763 13.540 1.00 97.06 195 ASP A CA 1
ATOM 1570 C C . ASP A 1 195 ? -0.164 3.333 12.979 1.00 97.06 195 ASP A C 1
ATOM 1572 O O . ASP A 1 195 ? -0.586 2.380 13.634 1.00 97.06 195 ASP A O 1
ATOM 1576 N N . CYS A 1 196 ? 0.323 3.184 11.752 1.00 98.12 196 CYS A N 1
ATOM 1577 C CA . CYS A 1 196 ? 0.296 1.930 11.001 1.00 98.12 196 CYS A CA 1
ATOM 1578 C C . CYS A 1 196 ? 1.328 1.983 9.874 1.00 98.12 196 CYS A C 1
ATOM 1580 O O . CYS A 1 196 ? 1.660 3.063 9.385 1.00 98.12 196 CYS A O 1
ATOM 1582 N N . ARG A 1 197 ? 1.768 0.824 9.374 1.00 98.25 197 ARG A N 1
ATOM 1583 C CA . ARG A 1 197 ? 2.482 0.718 8.092 1.00 98.25 197 ARG A CA 1
ATOM 1584 C C . ARG A 1 197 ? 1.730 1.401 6.938 1.00 98.25 197 ARG A C 1
ATOM 1586 O O . ARG A 1 197 ? 2.390 1.945 6.061 1.00 98.25 197 ARG A O 1
ATOM 1593 N N . MET A 1 198 ? 0.394 1.413 6.953 1.00 98.56 198 MET A N 1
ATOM 1594 C CA . MET A 1 198 ? -0.436 2.115 5.958 1.00 98.56 198 MET A CA 1
ATOM 1595 C C . MET A 1 198 ? -0.530 3.631 6.190 1.00 98.56 198 MET A C 1
ATOM 1597 O O . MET A 1 198 ? -1.087 4.340 5.365 1.00 98.56 198 MET A O 1
ATOM 1601 N N . ARG A 1 199 ? 0.017 4.152 7.297 1.00 97.88 199 ARG A N 1
ATOM 1602 C CA . ARG A 1 199 ? 0.090 5.593 7.587 1.00 97.88 199 ARG A CA 1
ATOM 1603 C C . ARG A 1 199 ? 1.507 6.127 7.414 1.00 97.88 199 ARG A C 1
ATOM 1605 O O . ARG A 1 199 ? 1.707 7.160 6.785 1.00 97.88 199 ARG A O 1
ATOM 1612 N N . THR A 1 200 ? 2.503 5.459 7.999 1.00 96.12 200 THR A N 1
ATOM 1613 C CA . THR A 1 200 ? 3.893 5.925 7.966 1.00 96.12 200 THR A CA 1
ATOM 1614 C C . THR A 1 200 ? 4.888 4.809 7.658 1.00 96.12 200 THR A C 1
ATOM 1616 O O . THR A 1 200 ? 4.796 3.671 8.124 1.00 96.12 200 THR A O 1
ATOM 1619 N N . ASN A 1 201 ? 5.949 5.173 6.934 1.00 94.75 201 ASN A N 1
ATOM 1620 C CA . ASN A 1 201 ? 7.077 4.275 6.687 1.00 94.75 201 ASN A CA 1
ATOM 1621 C C . ASN A 1 201 ? 7.924 4.010 7.947 1.00 94.75 201 ASN A C 1
ATOM 1623 O O . ASN A 1 201 ? 8.648 3.014 8.003 1.00 94.75 201 ASN A O 1
ATOM 1627 N N . ALA A 1 202 ? 7.833 4.868 8.966 1.00 93.19 202 ALA A N 1
ATOM 1628 C CA . ALA A 1 202 ? 8.579 4.723 10.213 1.00 93.19 202 ALA A CA 1
ATOM 1629 C C . ALA A 1 202 ? 7.913 3.753 11.202 1.00 93.19 202 ALA A C 1
ATOM 1631 O O . ALA A 1 202 ? 8.614 3.133 12.007 1.00 93.19 202 ALA A O 1
ATOM 1632 N N . HIS A 1 203 ? 6.585 3.593 11.151 1.00 93.75 203 HIS A N 1
ATOM 1633 C CA . HIS A 1 203 ? 5.898 2.628 12.001 1.00 93.75 203 HIS A CA 1
ATOM 1634 C C . HIS A 1 203 ? 6.333 1.201 11.641 1.00 93.75 203 HIS A C 1
ATOM 1636 O O . HIS A 1 203 ? 6.403 0.880 10.458 1.00 93.75 203 HIS A O 1
ATOM 1642 N N . PRO A 1 204 ? 6.676 0.324 12.598 1.00 91.94 204 PRO A N 1
ATOM 1643 C CA . PRO A 1 204 ? 7.290 -0.964 12.270 1.00 91.94 204 PRO A CA 1
ATOM 1644 C C . PRO A 1 204 ? 6.309 -1.996 11.693 1.00 91.94 204 PRO A C 1
ATOM 1646 O O . PRO A 1 204 ? 6.733 -2.862 10.924 1.00 91.94 204 PRO A O 1
ATOM 1649 N N . GLU A 1 205 ? 5.022 -1.906 12.024 1.00 95.19 205 GLU A N 1
ATOM 1650 C CA . GLU A 1 205 ? 4.049 -2.992 11.855 1.00 95.19 205 GLU A CA 1
ATOM 1651 C C . GLU A 1 205 ? 2.710 -2.554 11.236 1.00 95.19 205 GLU A C 1
ATOM 1653 O O . GLU A 1 205 ? 2.422 -1.374 11.071 1.00 95.19 205 GLU A O 1
ATOM 1658 N N . PHE A 1 206 ? 1.886 -3.515 10.827 1.00 98.56 206 PHE A N 1
ATOM 1659 C CA . PHE A 1 206 ? 0.498 -3.234 10.461 1.00 98.56 206 PHE A CA 1
ATOM 1660 C C . PHE A 1 206 ? -0.342 -3.101 11.732 1.00 98.56 206 PHE A C 1
ATOM 1662 O O . PHE A 1 206 ? -0.133 -3.851 12.685 1.00 98.56 206 PHE A O 1
ATOM 1669 N N . CYS A 1 207 ? -1.320 -2.196 11.737 1.00 98.44 207 CYS A N 1
ATOM 1670 C CA . CYS A 1 207 ? -2.254 -2.075 12.851 1.00 98.44 207 CYS A CA 1
ATOM 1671 C C . CYS A 1 207 ? -3.125 -3.345 13.004 1.00 98.44 207 CYS A C 1
ATOM 1673 O O . CYS A 1 207 ? -3.156 -4.189 12.097 1.00 98.44 207 CYS A O 1
ATOM 1675 N N . PRO A 1 208 ? -3.853 -3.516 14.125 1.00 98.19 208 PRO A N 1
ATOM 1676 C CA . PRO A 1 208 ? -4.693 -4.697 14.341 1.00 98.19 208 PRO A CA 1
ATOM 1677 C C . PRO A 1 208 ? -5.730 -4.954 13.234 1.00 98.19 208 PRO A C 1
ATOM 1679 O O . PRO A 1 208 ? -5.864 -6.099 12.804 1.00 98.19 208 PRO A O 1
ATOM 1682 N N . ALA A 1 209 ? -6.387 -3.910 12.711 1.00 98.44 209 ALA A N 1
ATOM 1683 C CA . ALA A 1 209 ? -7.358 -4.042 11.619 1.00 98.44 209 ALA A CA 1
ATOM 1684 C C . ALA A 1 209 ? -6.696 -4.518 10.315 1.00 98.44 209 ALA A C 1
ATOM 1686 O O . ALA A 1 209 ? -7.118 -5.515 9.732 1.00 98.44 209 ALA A O 1
ATOM 1687 N N . CYS A 1 210 ? -5.585 -3.889 9.912 1.00 98.75 210 CYS A N 1
ATOM 1688 C CA . CYS A 1 210 ? -4.792 -4.336 8.764 1.00 98.75 210 CYS A CA 1
ATOM 1689 C C . CYS A 1 210 ? -4.300 -5.782 8.932 1.00 98.75 210 CYS A C 1
ATOM 1691 O O . CYS A 1 210 ? -4.346 -6.580 7.998 1.00 98.75 210 CYS A O 1
ATOM 1693 N N . THR A 1 211 ? -3.841 -6.148 10.132 1.00 98.56 211 THR A N 1
ATOM 1694 C CA . THR A 1 211 ? -3.357 -7.504 10.426 1.00 98.56 211 THR A CA 1
ATOM 1695 C C . THR A 1 211 ? -4.473 -8.540 10.307 1.00 98.56 211 THR A C 1
ATOM 1697 O O . THR A 1 211 ? -4.235 -9.623 9.762 1.00 98.56 211 THR A O 1
ATOM 1700 N N . GLN A 1 212 ? -5.684 -8.226 10.779 1.00 98.00 212 GLN A N 1
ATOM 1701 C CA . GLN A 1 212 ? -6.854 -9.086 10.606 1.00 98.00 212 GLN A CA 1
ATOM 1702 C C . GLN A 1 212 ? -7.221 -9.227 9.132 1.00 98.00 212 GLN A C 1
ATOM 1704 O O . GLN A 1 212 ? -7.329 -10.361 8.674 1.00 98.00 212 GLN A O 1
ATOM 1709 N N . ALA A 1 213 ? -7.341 -8.122 8.395 1.00 98.31 213 ALA A N 1
ATOM 1710 C CA . ALA A 1 213 ? -7.685 -8.134 6.974 1.00 98.31 213 ALA A CA 1
ATOM 1711 C C . ALA A 1 213 ? -6.694 -8.975 6.151 1.00 98.31 213 ALA A C 1
ATOM 1713 O O . ALA A 1 213 ? -7.090 -9.899 5.442 1.00 98.31 213 ALA A O 1
ATOM 1714 N N . ILE A 1 214 ? -5.386 -8.750 6.335 1.00 98.69 214 ILE A N 1
ATOM 1715 C CA . ILE A 1 214 ? -4.334 -9.551 5.690 1.00 98.69 214 ILE A CA 1
ATOM 1716 C C . ILE A 1 214 ? -4.473 -11.033 6.070 1.00 98.69 214 ILE A C 1
ATOM 1718 O O . ILE A 1 214 ? -4.328 -11.911 5.224 1.00 98.69 214 ILE A O 1
ATOM 1722 N N . THR A 1 215 ? -4.732 -11.335 7.344 1.00 98.25 215 THR A N 1
ATOM 1723 C CA . THR A 1 215 ? -4.868 -12.719 7.824 1.00 98.25 215 THR A CA 1
ATOM 1724 C C . THR A 1 215 ? -6.082 -13.414 7.215 1.00 98.25 215 THR A C 1
ATOM 1726 O O . THR A 1 215 ? -5.960 -14.555 6.774 1.00 98.25 215 THR A O 1
ATOM 1729 N N . GLN A 1 216 ? -7.231 -12.740 7.174 1.00 97.19 216 GLN A N 1
ATOM 1730 C CA . GLN A 1 216 ? -8.459 -13.255 6.572 1.00 97.19 216 GLN A CA 1
ATOM 1731 C C . GLN A 1 216 ? -8.265 -13.526 5.083 1.00 97.19 216 GLN A C 1
ATOM 1733 O O . GLN A 1 216 ? -8.635 -14.600 4.623 1.00 97.19 216 GLN A O 1
ATOM 1738 N N . LEU A 1 217 ? -7.606 -12.624 4.352 1.00 98.19 217 LEU A N 1
ATOM 1739 C CA . LEU A 1 217 ? -7.356 -12.825 2.928 1.00 98.19 217 LEU A CA 1
ATOM 1740 C C . LEU A 1 217 ? -6.418 -14.009 2.653 1.00 98.19 217 LEU A C 1
ATOM 1742 O O . LEU A 1 217 ? -6.671 -14.810 1.757 1.00 98.19 217 LEU A O 1
ATOM 1746 N N . ILE A 1 218 ? -5.357 -14.166 3.451 1.00 98.62 218 ILE A N 1
ATOM 1747 C CA . ILE A 1 218 ? -4.466 -15.332 3.335 1.00 98.62 218 ILE A CA 1
ATOM 1748 C C . ILE A 1 218 ? -5.250 -16.628 3.561 1.00 98.62 218 ILE A C 1
ATOM 1750 O O . ILE A 1 218 ? -5.050 -17.604 2.841 1.00 98.62 218 ILE A O 1
ATOM 1754 N N . LYS A 1 219 ? -6.131 -16.654 4.564 1.00 97.69 219 LYS A N 1
ATOM 1755 C CA . LYS A 1 219 ? -6.969 -17.822 4.856 1.00 97.69 219 LYS A CA 1
ATOM 1756 C C . LYS A 1 219 ? -7.963 -18.107 3.737 1.00 97.69 219 LYS A C 1
ATOM 1758 O O . LYS A 1 219 ? -8.034 -19.247 3.291 1.00 97.69 219 LYS A O 1
ATOM 1763 N N . PHE A 1 220 ? -8.600 -17.064 3.208 1.00 97.56 220 PHE A N 1
ATOM 1764 C CA . PHE A 1 220 ? -9.501 -17.152 2.064 1.00 97.56 220 PHE A CA 1
ATOM 1765 C C . PHE A 1 220 ? -8.836 -17.831 0.858 1.00 97.56 220 PHE A C 1
ATOM 1767 O O . PHE A 1 220 ? -9.370 -18.811 0.344 1.00 97.56 220 PHE A O 1
ATOM 1774 N N . TYR A 1 221 ? -7.640 -17.391 0.451 1.00 98.00 221 TYR A N 1
ATOM 1775 C CA . TYR A 1 221 ? -6.937 -18.000 -0.687 1.00 98.00 221 TYR A CA 1
ATOM 1776 C C . TYR A 1 221 ? -6.372 -19.395 -0.402 1.00 98.00 221 TYR A C 1
ATOM 1778 O O . TYR A 1 221 ? -6.131 -20.163 -1.329 1.00 98.00 221 TYR A O 1
ATOM 1786 N N . THR A 1 222 ? -6.148 -19.746 0.867 1.00 96.88 222 THR A N 1
ATOM 1787 C CA . THR A 1 222 ? -5.476 -21.004 1.239 1.00 96.88 222 THR A CA 1
ATOM 1788 C C . THR A 1 222 ? -6.362 -22.006 1.979 1.00 96.88 222 THR A C 1
ATOM 1790 O O . THR A 1 222 ? -5.839 -22.974 2.537 1.00 96.88 222 THR A O 1
ATOM 1793 N N . GLY A 1 223 ? -7.684 -21.813 1.938 1.00 82.19 223 GLY A N 1
ATOM 1794 C CA . GLY A 1 223 ? -8.685 -22.811 2.321 1.00 82.19 223 GLY A CA 1
ATOM 1795 C C . GLY A 1 223 ? -8.925 -22.974 3.825 1.00 82.19 223 GLY A C 1
ATOM 1796 O O . GLY A 1 223 ? -9.043 -24.110 4.285 1.00 82.19 223 GLY A O 1
ATOM 1797 N N . GLU A 1 224 ? -9.000 -21.872 4.580 1.00 62.25 224 GLU A N 1
ATOM 1798 C CA . GLU A 1 224 ? -9.503 -21.839 5.971 1.00 62.25 224 GLU A CA 1
ATOM 1799 C C . GLU A 1 224 ? -10.687 -20.892 6.164 1.00 62.25 224 GLU A C 1
ATOM 1801 O O . GLU A 1 224 ? -10.609 -19.746 5.665 1.00 62.25 224 GLU A O 1
#